Protein AF-A0A6C0T876-F1 (afdb_monomer_lite)

InterPro domains:
  IPR022557 Smad anchor for receptor activation-like, C-terminal [PF11979] (161-226)
  IPR022557 Smad anchor for receptor activation-like, C-terminal [SM01421] (161-240)

Foldseek 3Di:
DDDPPQFADWDPADPDPVRVLVQQPDLPHFFTKGWDDAPDPDDPPQIKIWTWHWDQPVPAQRFTWIWIWIDRLVVLVAAIEIATETQDPPPPDPVCPVVSSDDHSLVVVLVSVQSVCSNVVNDYADALGWDADPDDGPNHRFFGTWTKHADDPDDCPSPPYDPDDYIQIETATNQCVVCSVQPSQVSQCLCCVVSVHPSHDSHYYPPDDHSDDPPPPDVVVVVSVVVVVVVVVVVVPPPD

Secondary structure (DSSP, 8-state):
---BTTBPPBSSS-SSHHHHHHHHH-SSSPPEEEEE--S-TT-TT-PEEEEEEEEE-TTTT--EEEEEEEESGGGGT--EEEEEEEPP--TT-TTTTTGGGS--HHHHHHHHHHHHHHHTTS----TT-EEE--S-BTTBSSEEEEEEE--SSS--TT--PPSSSEEEEEEEEGGGHHHHHH-HHHHHHHHHHHTT-SS--SEE-TT---SS-S--S-HHHHHHHHHHHHHHHHTTTT--

Structure (mmCIF, N/CA/C/O backbone):
data_AF-A0A6C0T876-F1
#
_entry.id   AF-A0A6C0T876-F1
#
loop_
_atom_site.group_PDB
_atom_site.id
_atom_site.type_symbol
_atom_site.label_atom_id
_atom_site.label_alt_id
_atom_site.label_comp_id
_atom_site.label_asym_id
_atom_site.label_entity_id
_atom_site.label_seq_id
_atom_site.pdbx_PDB_ins_code
_atom_site.Cartn_x
_atom_site.Cartn_y
_atom_site.Cartn_z
_atom_site.occupancy
_atom_site.B_iso_or_equiv
_atom_site.auth_seq_id
_atom_site.auth_comp_id
_atom_site.auth_asym_id
_atom_site.auth_atom_id
_atom_site.pdbx_PDB_model_num
ATOM 1 N N . ILE A 1 1 ? -8.184 25.497 10.591 1.00 39.31 1 ILE A N 1
ATOM 2 C CA . ILE A 1 1 ? -7.198 24.416 10.366 1.00 39.31 1 ILE A CA 1
ATOM 3 C C . ILE A 1 1 ? -6.287 24.379 11.591 1.00 39.31 1 ILE A C 1
ATOM 5 O O . ILE A 1 1 ? -5.295 25.093 11.623 1.00 39.31 1 ILE A O 1
ATOM 9 N N . LYS A 1 2 ? -6.693 23.702 12.672 1.00 36.88 2 LYS A N 1
ATOM 10 C CA . LYS A 1 2 ? -5.863 23.577 13.880 1.00 36.88 2 LYS A CA 1
ATOM 11 C C . LYS A 1 2 ? -5.155 22.227 13.827 1.00 36.88 2 LYS A C 1
ATOM 13 O O . LYS A 1 2 ? -5.802 21.208 13.616 1.00 36.88 2 LYS A O 1
ATOM 18 N N . LEU A 1 3 ? -3.831 22.279 13.939 1.00 38.47 3 LEU A N 1
ATOM 19 C CA . LEU A 1 3 ? -2.917 21.145 13.912 1.00 38.47 3 LEU A CA 1
ATOM 20 C C . LEU A 1 3 ? -3.140 20.288 15.160 1.00 38.47 3 LEU A C 1
ATOM 22 O O . LEU A 1 3 ? -2.871 20.733 16.274 1.00 38.47 3 LEU A O 1
ATOM 26 N N . VAL A 1 4 ? -3.609 19.058 14.969 1.00 46.75 4 VAL A N 1
ATOM 27 C CA . VAL A 1 4 ? -3.251 17.977 15.889 1.00 46.75 4 VAL A CA 1
ATOM 28 C C . VAL A 1 4 ? -1.745 17.774 15.673 1.00 46.75 4 VAL A C 1
ATOM 30 O O . VAL A 1 4 ? -1.349 17.614 14.521 1.00 46.75 4 VAL A O 1
ATOM 33 N N . PRO A 1 5 ? -0.885 17.858 16.704 1.00 49.69 5 PRO A N 1
ATOM 34 C CA . PRO A 1 5 ? 0.566 18.020 16.531 1.00 49.69 5 PRO A CA 1
ATOM 35 C C . PRO A 1 5 ? 1.298 16.859 15.827 1.00 49.69 5 PRO A C 1
ATOM 37 O O . PRO A 1 5 ? 2.499 16.965 15.615 1.00 49.69 5 PRO A O 1
ATOM 40 N N . SER A 1 6 ? 0.593 15.796 15.435 1.00 59.97 6 SER A N 1
ATOM 41 C CA . SER A 1 6 ? 1.120 14.631 14.714 1.00 59.97 6 SER A CA 1
ATOM 42 C C . SER A 1 6 ? 0.222 14.140 13.568 1.00 59.97 6 SER A C 1
ATOM 44 O O . SER A 1 6 ? 0.447 13.068 13.026 1.00 5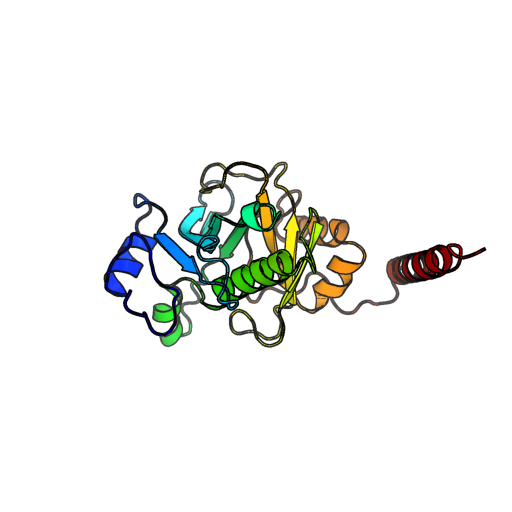9.97 6 SER A O 1
ATOM 46 N N . LEU A 1 7 ? -0.857 14.841 13.196 1.00 68.06 7 LEU A N 1
ATOM 47 C CA . LEU A 1 7 ? -1.728 14.385 12.102 1.00 68.06 7 LEU A CA 1
ATOM 48 C C . LEU A 1 7 ? -2.045 15.523 11.127 1.00 68.06 7 LEU A C 1
ATOM 50 O O . LEU A 1 7 ? -2.249 16.664 11.556 1.00 68.06 7 LEU A O 1
ATOM 54 N N . PRO A 1 8 ? -2.122 15.231 9.813 1.00 74.81 8 PRO A N 1
ATOM 55 C CA . PRO A 1 8 ? -2.471 16.231 8.814 1.00 74.81 8 PRO A CA 1
ATOM 56 C C . PRO A 1 8 ? -3.869 16.822 9.066 1.00 74.81 8 PRO A C 1
ATOM 58 O O . PRO A 1 8 ? -4.713 16.201 9.719 1.00 74.81 8 PRO A O 1
ATOM 61 N N . PRO A 1 9 ? -4.153 18.029 8.551 1.00 75.31 9 PRO A N 1
ATOM 62 C CA . PRO A 1 9 ? -5.431 18.685 8.783 1.00 75.31 9 PRO A CA 1
ATOM 63 C C . PRO A 1 9 ? -6.608 17.889 8.209 1.00 75.31 9 PRO A C 1
ATOM 65 O O . PRO A 1 9 ? -6.549 17.366 7.099 1.00 75.31 9 PRO A O 1
ATOM 68 N N . VAL A 1 10 ? -7.712 17.834 8.951 1.00 79.69 10 VAL A N 1
ATOM 69 C CA . VAL A 1 10 ? -8.929 17.111 8.555 1.00 79.69 10 VAL A CA 1
ATOM 70 C C . VAL A 1 10 ? -9.879 18.063 7.818 1.00 79.69 10 VAL A C 1
ATOM 72 O O . VAL A 1 10 ? -10.106 19.182 8.273 1.00 79.69 10 VAL A O 1
ATOM 75 N N . VAL A 1 11 ? -10.431 17.639 6.674 1.00 70.25 11 VAL A N 1
ATOM 76 C CA . VAL A 1 11 ? -11.293 18.483 5.812 1.00 70.25 11 VAL A CA 1
ATOM 77 C C . VAL A 1 11 ? -12.740 18.536 6.303 1.00 70.25 11 VAL A C 1
ATOM 79 O O . VAL A 1 11 ? -13.364 19.586 6.237 1.00 70.25 11 VAL A O 1
ATOM 82 N N . ASN A 1 12 ? -13.269 17.408 6.790 1.00 62.44 12 ASN A N 1
ATOM 83 C CA . ASN A 1 12 ? -14.694 17.220 7.109 1.00 62.44 12 ASN A CA 1
ATOM 84 C C . ASN A 1 12 ? -14.912 16.522 8.464 1.00 62.44 12 ASN A C 1
ATOM 86 O O . ASN A 1 12 ? -15.837 15.725 8.605 1.00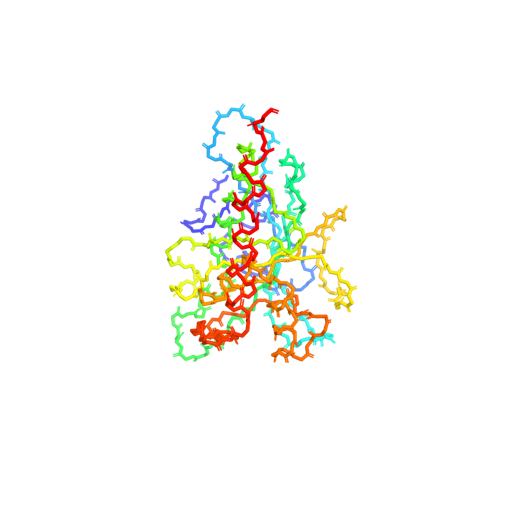 62.44 12 ASN A O 1
ATOM 90 N N . GLY A 1 13 ? -14.030 16.731 9.438 1.00 59.66 13 GLY A N 1
ATOM 91 C CA . GLY A 1 13 ? -14.016 15.910 10.644 1.00 59.66 13 GLY A CA 1
ATOM 92 C C . GLY A 1 13 ? -13.757 16.680 11.933 1.00 59.66 13 GLY A C 1
ATOM 93 O O . GLY A 1 13 ? -13.441 17.868 11.894 1.00 59.66 13 GLY A O 1
ATOM 94 N N . PRO A 1 14 ? -13.958 15.989 13.062 1.00 60.53 14 PRO A N 1
ATOM 95 C CA . PRO A 1 14 ? -14.077 16.591 14.378 1.00 60.53 14 PRO A CA 1
ATOM 96 C C . PRO A 1 14 ? -12.849 17.374 14.845 1.00 60.53 14 PRO A C 1
ATOM 98 O O . PRO A 1 14 ? -11.716 17.085 14.465 1.00 60.53 14 PRO A O 1
ATOM 101 N N . GLU A 1 15 ? -13.097 18.359 15.708 1.00 62.62 15 GLU A N 1
ATOM 102 C CA . GLU A 1 15 ? -12.098 19.340 16.147 1.00 62.62 15 GLU A CA 1
ATOM 103 C C . GLU A 1 15 ? -11.232 18.847 17.322 1.00 62.62 15 GLU A C 1
ATOM 105 O O . GLU A 1 15 ? -10.217 19.472 17.633 1.00 62.62 15 GLU A O 1
ATOM 110 N N . SER A 1 16 ? -11.599 17.726 17.960 1.00 71.06 16 SER A N 1
ATOM 111 C CA . SER A 1 16 ? -10.845 17.105 19.058 1.00 71.06 16 SER A CA 1
ATOM 112 C C . SER A 1 16 ? -10.376 15.680 18.733 1.00 71.06 16 SER A C 1
ATOM 114 O O . SER A 1 16 ? -11.009 14.951 17.969 1.00 71.06 16 SER A O 1
ATOM 116 N N . ILE A 1 17 ? -9.263 15.262 19.352 1.00 72.06 17 ILE A N 1
ATOM 117 C CA . ILE A 1 17 ? -8.688 13.911 19.199 1.00 72.06 17 ILE A CA 1
ATOM 118 C C . ILE A 1 17 ? -9.696 12.834 19.623 1.00 72.06 17 ILE A C 1
ATOM 120 O O . ILE A 1 17 ? -9.847 11.832 18.934 1.00 72.06 17 ILE A O 1
ATOM 124 N N . GLU A 1 18 ? -10.430 13.065 20.710 1.00 74.75 18 GLU A N 1
ATOM 125 C CA . GLU A 1 18 ? -11.441 12.130 21.220 1.00 74.75 18 GLU A CA 1
ATOM 126 C C . GLU A 1 18 ? -12.578 11.923 20.216 1.00 74.75 18 GLU A C 1
ATOM 128 O O . GLU A 1 18 ? -12.977 10.798 19.925 1.00 74.75 18 GLU A O 1
ATOM 133 N N . GLN A 1 19 ? -13.064 13.006 19.611 1.00 78.19 19 GLN A N 1
ATOM 134 C CA . GLN A 1 19 ? -14.093 12.913 18.585 1.00 78.19 19 GLN A CA 1
ATOM 135 C C . GLN A 1 19 ? -13.559 12.251 17.301 1.00 78.19 19 GLN A C 1
ATOM 137 O O . GLN A 1 19 ? -14.302 11.516 16.652 1.00 78.19 19 GLN A O 1
ATOM 142 N N . LEU A 1 20 ? -12.288 12.472 16.932 1.00 79.25 20 LEU A N 1
ATOM 143 C CA . LEU A 1 20 ? -11.641 11.774 15.810 1.00 79.25 20 LEU A CA 1
ATOM 144 C C . LEU A 1 20 ? -11.565 10.270 16.065 1.00 79.25 20 LEU A C 1
ATOM 146 O O . LEU A 1 20 ? -11.899 9.490 15.178 1.00 79.25 20 LEU A O 1
ATOM 150 N N . GLN A 1 21 ? -11.194 9.864 17.278 1.00 78.69 21 GLN A N 1
ATOM 151 C CA . GLN A 1 21 ? -11.189 8.460 17.685 1.00 78.69 21 GLN A CA 1
ATOM 152 C C . GLN A 1 21 ? -12.596 7.858 17.609 1.00 78.69 21 GLN A C 1
ATOM 154 O O . GLN A 1 21 ? -12.764 6.787 17.028 1.00 78.69 21 GLN A O 1
ATOM 159 N N . CYS A 1 22 ? -13.620 8.561 18.106 1.00 78.50 22 CYS A N 1
ATOM 160 C CA . CYS A 1 22 ? -15.010 8.114 17.990 1.00 78.50 22 CYS A CA 1
ATOM 161 C C . CYS A 1 22 ? -15.459 7.977 16.527 1.00 78.50 22 CYS A C 1
ATOM 163 O O . CYS A 1 22 ? -16.049 6.963 16.163 1.00 78.50 22 CYS A O 1
ATOM 165 N N . ALA A 1 23 ? -15.149 8.959 15.676 1.00 81.94 23 ALA A N 1
ATOM 166 C CA . ALA A 1 23 ? -15.524 8.943 14.263 1.00 81.94 23 ALA A CA 1
ATOM 167 C C . ALA A 1 23 ? -14.808 7.838 13.470 1.00 81.94 23 ALA A C 1
ATOM 169 O O . ALA A 1 23 ? -15.386 7.263 12.552 1.00 81.94 23 ALA A O 1
ATOM 170 N N . LEU A 1 24 ? -13.556 7.531 13.817 1.00 83.19 24 LEU A N 1
ATOM 171 C CA . LEU A 1 24 ? -12.788 6.453 13.197 1.00 83.19 24 LEU A CA 1
ATOM 172 C C . LEU A 1 24 ? -13.226 5.065 13.677 1.00 83.19 24 LEU A C 1
ATOM 174 O O . LEU A 1 24 ? -13.150 4.118 12.897 1.00 83.19 24 LEU A O 1
ATOM 178 N N . ALA A 1 25 ? -13.654 4.944 14.936 1.00 80.81 25 ALA A N 1
ATOM 179 C CA . ALA A 1 25 ? -14.099 3.688 15.534 1.00 80.81 25 ALA A CA 1
ATOM 180 C C . ALA A 1 25 ? -15.524 3.287 15.120 1.00 80.81 25 ALA A C 1
ATOM 182 O O . ALA A 1 25 ? -15.850 2.099 15.156 1.00 80.81 25 ALA A O 1
ATOM 183 N N . ASP A 1 26 ? -16.369 4.248 14.735 1.00 80.69 26 ASP A N 1
ATOM 184 C CA . ASP A 1 26 ? -17.739 3.980 14.303 1.00 80.69 26 ASP A CA 1
ATOM 185 C C . ASP A 1 26 ? -17.766 3.289 12.917 1.00 80.69 26 ASP A C 1
ATOM 187 O O . ASP A 1 26 ? -17.349 3.874 11.910 1.00 80.69 26 ASP A O 1
ATOM 191 N N . PRO A 1 27 ? -18.283 2.047 12.814 1.00 76.12 27 PRO A N 1
ATOM 192 C CA . PRO A 1 27 ? -18.364 1.340 11.539 1.00 76.12 27 PRO A CA 1
ATOM 193 C C . PRO A 1 27 ? -19.358 1.979 10.557 1.00 76.12 27 PRO A C 1
ATOM 195 O O . PRO A 1 27 ? -19.199 1.815 9.341 1.00 76.12 27 PRO A O 1
ATOM 198 N N . VAL A 1 28 ? -20.369 2.702 11.051 1.00 80.56 28 VAL A N 1
ATOM 199 C CA . VAL A 1 28 ? -21.435 3.317 10.243 1.00 80.56 28 VAL A CA 1
ATOM 200 C C . VAL A 1 28 ? -21.001 4.677 9.696 1.00 80.56 28 VAL A C 1
ATOM 202 O O . VAL A 1 28 ? -21.406 5.054 8.593 1.00 80.56 28 VAL A O 1
ATOM 205 N N . ALA A 1 29 ? -20.129 5.386 10.412 1.00 81.19 29 ALA A N 1
ATOM 206 C CA . ALA A 1 29 ? -19.638 6.695 10.007 1.00 81.19 29 ALA A CA 1
ATOM 207 C C . ALA A 1 29 ? -18.884 6.664 8.653 1.00 81.19 29 ALA A C 1
ATOM 209 O O . ALA A 1 29 ? -18.251 5.659 8.281 1.00 81.19 29 ALA A O 1
ATOM 210 N N . PRO A 1 30 ? -18.939 7.762 7.872 1.00 83.06 30 PRO A N 1
ATOM 211 C CA . PRO A 1 30 ? -18.143 7.901 6.656 1.00 83.06 30 PRO A CA 1
ATOM 212 C C . PRO A 1 30 ? -16.640 7.975 6.973 1.00 83.06 30 PRO A C 1
ATOM 214 O O . PRO A 1 30 ? -16.233 8.351 8.067 1.00 83.06 30 PRO A O 1
ATOM 217 N N . SER A 1 31 ? -15.799 7.644 5.987 1.00 84.19 31 SER A N 1
ATOM 218 C CA . SER A 1 31 ? -14.338 7.747 6.119 1.00 84.19 31 SER A CA 1
ATOM 219 C C . SER A 1 31 ? -13.905 9.180 6.442 1.00 84.19 31 SER A C 1
ATOM 221 O O . SER A 1 31 ? -14.292 10.105 5.719 1.00 84.19 31 SER A O 1
ATOM 223 N N . VAL A 1 32 ? -13.043 9.352 7.443 1.00 88.38 32 VAL A N 1
ATOM 224 C CA . VAL A 1 32 ? -12.450 10.650 7.792 1.00 88.38 32 VAL A CA 1
ATOM 225 C C . VAL A 1 32 ? -11.472 11.060 6.693 1.00 88.38 32 VAL A C 1
ATOM 227 O O . VAL A 1 32 ? -10.689 10.241 6.217 1.00 88.38 32 VAL A O 1
ATOM 230 N N . VAL A 1 33 ? -11.530 12.318 6.254 1.00 88.62 33 VAL A N 1
ATOM 231 C CA . VAL A 1 33 ? -10.713 12.814 5.136 1.00 88.62 33 VAL A CA 1
ATOM 232 C C . VAL A 1 33 ? -9.636 13.754 5.649 1.00 88.62 33 VAL A C 1
ATOM 234 O O . VAL A 1 33 ? -9.941 14.827 6.168 1.00 88.62 33 VAL A O 1
ATOM 237 N N . PHE A 1 34 ? -8.386 13.366 5.439 1.00 88.25 34 PHE A N 1
ATOM 238 C CA . PHE A 1 34 ? -7.200 14.148 5.744 1.00 88.25 34 PHE A CA 1
ATOM 239 C C . PHE A 1 34 ? -6.705 14.856 4.483 1.00 88.25 34 PHE A C 1
ATOM 241 O O . PHE A 1 34 ? -6.679 14.270 3.401 1.00 88.25 34 PHE A O 1
ATOM 248 N N . ALA A 1 35 ? -6.327 16.118 4.623 1.00 86.69 35 ALA A N 1
ATOM 249 C CA . ALA A 1 35 ? -5.762 16.952 3.579 1.00 86.69 35 ALA A CA 1
ATOM 250 C C . ALA A 1 35 ? -4.253 17.052 3.753 1.00 86.69 35 ALA A C 1
ATOM 252 O O . ALA A 1 35 ? -3.771 17.477 4.799 1.00 86.69 35 ALA A O 1
ATOM 253 N N . MET A 1 36 ? -3.510 16.715 2.707 1.00 84.25 36 MET A N 1
ATOM 254 C CA . MET A 1 36 ? -2.064 16.864 2.671 1.00 84.25 36 MET A CA 1
ATOM 255 C C . MET A 1 36 ? -1.677 17.898 1.622 1.00 84.25 36 MET A C 1
ATOM 257 O O . MET A 1 36 ? -2.126 17.844 0.473 1.00 84.25 36 MET A O 1
ATOM 261 N N . GLN A 1 37 ? -0.851 18.853 2.042 1.00 80.25 37 GLN A N 1
ATOM 262 C CA . GLN A 1 37 ? -0.299 19.877 1.168 1.00 80.25 37 GLN A CA 1
ATOM 263 C C . GLN A 1 37 ? 1.103 19.447 0.717 1.00 80.25 37 GLN A C 1
ATOM 265 O O . GLN A 1 37 ? 1.916 19.101 1.573 1.00 80.25 37 GLN A O 1
ATOM 270 N N . PRO A 1 38 ? 1.390 19.447 -0.597 1.00 74.81 38 PRO A N 1
ATOM 271 C CA . PRO A 1 38 ? 2.737 19.203 -1.096 1.00 74.81 38 PRO A CA 1
ATOM 272 C C . PRO A 1 38 ? 3.667 20.369 -0.748 1.00 74.81 38 PRO A C 1
ATOM 274 O O . PRO A 1 38 ? 3.237 21.519 -0.652 1.00 74.81 38 PRO A O 1
ATOM 277 N N . SER A 1 39 ? 4.957 20.073 -0.607 1.00 68.06 39 SER A N 1
ATOM 278 C CA . SER A 1 39 ? 5.974 21.024 -0.143 1.00 68.06 39 SER A CA 1
ATOM 279 C C . SER A 1 39 ? 6.247 22.180 -1.115 1.00 68.06 39 SER A C 1
ATOM 281 O O . SER A 1 39 ? 6.874 23.165 -0.733 1.00 68.06 39 SER A O 1
ATOM 283 N N . GLN A 1 40 ? 5.820 22.075 -2.380 1.00 63.28 40 GLN A N 1
ATOM 284 C CA . GLN A 1 40 ? 6.095 23.082 -3.407 1.00 63.28 40 GLN A CA 1
ATOM 285 C C . GLN A 1 40 ? 4.997 24.165 -3.465 1.00 63.28 40 GLN A C 1
ATOM 287 O O . GLN A 1 40 ? 3.868 23.872 -3.868 1.00 63.28 40 GLN A O 1
ATOM 292 N N . PRO A 1 41 ? 5.318 25.430 -3.123 1.00 49.59 41 PRO A N 1
ATOM 293 C CA . PRO A 1 41 ? 4.392 26.551 -3.216 1.00 49.59 41 PRO A CA 1
ATOM 294 C C . PRO A 1 41 ? 4.327 27.035 -4.671 1.00 49.59 41 PRO A C 1
ATOM 296 O O . PRO A 1 41 ? 5.297 27.578 -5.195 1.00 49.59 41 PRO A O 1
ATOM 299 N N . GLY A 1 42 ? 3.202 26.830 -5.354 1.00 53.25 42 GLY A N 1
ATOM 300 C CA . GLY A 1 42 ? 3.044 27.346 -6.721 1.00 53.25 42 GLY A CA 1
ATOM 301 C C . GLY A 1 42 ? 1.938 26.719 -7.559 1.00 53.25 42 GLY A C 1
ATOM 302 O O . GLY A 1 42 ? 1.611 27.252 -8.616 1.00 53.25 42 GLY A O 1
ATOM 303 N N . VAL A 1 43 ? 1.325 25.623 -7.105 1.00 52.56 43 VAL A N 1
ATOM 304 C CA . VAL A 1 43 ? 0.150 25.052 -7.773 1.00 52.56 43 VAL A CA 1
ATOM 305 C C . VAL A 1 43 ? -0.970 24.874 -6.753 1.00 52.56 43 VAL A C 1
ATOM 307 O O . VAL A 1 43 ? -1.154 23.799 -6.191 1.00 52.56 43 VAL A O 1
ATOM 310 N N . ASP A 1 44 ? -1.732 25.946 -6.526 1.00 50.91 44 ASP A N 1
ATOM 311 C CA . ASP A 1 44 ? -2.821 26.085 -5.535 1.00 50.91 44 ASP A CA 1
ATOM 312 C C . ASP A 1 44 ? -3.998 25.088 -5.677 1.00 50.91 44 ASP A C 1
ATOM 314 O O . ASP A 1 44 ? -5.076 25.307 -5.127 1.00 50.91 44 ASP A O 1
ATOM 318 N N . ARG A 1 45 ? -3.871 24.004 -6.453 1.00 54.94 45 ARG A N 1
ATOM 319 C CA . ARG A 1 45 ? -5.020 23.182 -6.872 1.00 54.94 45 ARG A CA 1
ATOM 320 C C . ARG A 1 45 ? -4.866 21.676 -6.737 1.00 54.94 45 ARG A C 1
ATOM 322 O O . ARG A 1 45 ? -5.837 20.971 -7.004 1.00 54.94 45 ARG A O 1
ATOM 329 N N . HIS A 1 46 ? -3.720 21.165 -6.300 1.00 69.12 46 HIS A N 1
ATOM 330 C CA . HIS A 1 46 ? -3.533 19.716 -6.204 1.00 69.12 46 HIS A CA 1
ATOM 331 C C . HIS A 1 46 ? -3.232 19.289 -4.769 1.00 69.12 46 HIS A C 1
ATOM 333 O O . HIS A 1 46 ? -2.114 18.926 -4.412 1.00 69.12 46 HIS A O 1
ATOM 339 N N . LEU A 1 47 ? -4.270 19.386 -3.939 1.00 81.50 47 LEU A N 1
ATOM 340 C CA . LEU A 1 47 ? -4.291 18.830 -2.594 1.00 81.50 47 LEU A CA 1
ATOM 341 C C . LEU A 1 47 ? -4.437 17.305 -2.682 1.00 81.50 47 LEU A C 1
ATOM 343 O O . LEU A 1 47 ? -5.346 16.811 -3.356 1.00 81.50 47 LEU A O 1
ATOM 347 N N . LEU A 1 48 ? -3.587 16.570 -1.969 1.00 88.31 48 LEU A N 1
ATOM 348 C CA . LEU A 1 48 ? -3.761 15.133 -1.797 1.00 88.31 48 LEU A CA 1
ATOM 349 C C . LEU A 1 48 ? -4.747 14.895 -0.650 1.00 88.31 48 LEU A C 1
ATOM 351 O O . LEU A 1 48 ? -4.517 15.326 0.479 1.00 88.31 48 LEU A O 1
ATOM 355 N N . LEU A 1 49 ? -5.846 14.198 -0.929 1.00 91.44 49 LEU A N 1
ATOM 356 C CA . LEU A 1 49 ? -6.803 13.782 0.089 1.00 91.44 49 LEU A CA 1
ATOM 357 C C . LEU A 1 49 ? -6.560 12.316 0.447 1.00 91.44 49 LEU A C 1
ATOM 359 O O . LEU A 1 49 ? -6.471 11.465 -0.436 1.00 91.44 49 LEU A O 1
ATOM 363 N N . VAL A 1 50 ? -6.506 12.002 1.737 1.00 93.00 50 VAL A N 1
ATOM 364 C CA . VAL A 1 50 ? -6.387 10.631 2.244 1.00 93.00 50 VAL A CA 1
ATOM 365 C C . VAL A 1 50 ? -7.616 10.316 3.084 1.00 93.00 50 VAL A C 1
ATOM 367 O O . VAL A 1 50 ? -7.854 10.916 4.129 1.00 93.00 50 VAL A O 1
ATOM 370 N N . ARG A 1 51 ? -8.428 9.375 2.610 1.00 92.25 51 ARG A N 1
ATOM 371 C CA . ARG A 1 51 ? -9.580 8.833 3.329 1.00 92.25 51 ARG A CA 1
ATOM 372 C C . ARG A 1 51 ? -9.099 7.727 4.250 1.00 92.25 51 ARG A C 1
ATOM 374 O O . ARG A 1 51 ? -8.487 6.770 3.778 1.00 92.25 51 ARG A O 1
ATOM 381 N N . VAL A 1 52 ? -9.406 7.848 5.535 1.00 92.06 52 VAL A N 1
ATOM 382 C CA . VAL A 1 52 ? -9.049 6.862 6.550 1.00 92.06 52 VAL A CA 1
ATOM 383 C C . VAL A 1 52 ? -10.296 6.317 7.224 1.00 92.06 52 VAL A C 1
ATOM 385 O O . VAL A 1 52 ? -11.209 7.066 7.575 1.00 92.06 52 VAL A O 1
ATOM 388 N N . LYS A 1 53 ? -10.348 4.995 7.384 1.00 90.25 53 LYS A N 1
ATOM 389 C CA . LYS A 1 53 ? -11.419 4.307 8.112 1.00 90.25 53 LYS A CA 1
ATOM 390 C C . LYS A 1 53 ? -10.882 3.060 8.806 1.00 90.25 53 LYS A C 1
ATOM 392 O O . LYS A 1 53 ? -10.089 2.332 8.209 1.00 90.25 53 LYS A O 1
ATOM 397 N N . LEU A 1 54 ? -11.331 2.794 10.032 1.00 90.19 54 LEU A N 1
ATOM 398 C CA . LEU A 1 54 ? -11.102 1.506 10.680 1.00 90.19 54 LEU A CA 1
ATOM 399 C C . LEU A 1 54 ? -12.138 0.501 10.169 1.00 90.19 54 LEU A C 1
ATOM 401 O O . LEU A 1 54 ? -13.342 0.749 10.215 1.00 90.19 54 LEU A O 1
ATOM 405 N N . LEU A 1 55 ? -11.670 -0.625 9.644 1.00 89.88 55 LEU A N 1
ATOM 406 C CA . LEU A 1 55 ? -12.511 -1.673 9.078 1.00 89.88 55 LEU A CA 1
ATOM 407 C C . LEU A 1 55 ? -12.358 -2.961 9.873 1.00 89.88 55 LEU A C 1
ATOM 409 O O . LEU A 1 55 ? -11.248 -3.366 10.215 1.00 89.88 55 LEU A O 1
ATOM 413 N N . GLN A 1 56 ? -13.479 -3.637 10.093 1.00 88.31 56 GLN A N 1
ATOM 414 C CA . GLN A 1 56 ? -13.540 -4.991 10.624 1.00 88.31 56 GLN A CA 1
ATOM 415 C C . GLN A 1 56 ? -13.824 -5.946 9.452 1.00 88.31 56 GLN A C 1
ATOM 417 O O . GLN A 1 56 ? -14.935 -5.976 8.932 1.00 88.31 56 GLN A O 1
ATOM 422 N N . LEU A 1 57 ? -12.811 -6.691 8.999 1.00 84.62 57 LEU A N 1
ATOM 423 C CA . LEU A 1 57 ? -12.889 -7.546 7.804 1.00 84.62 57 LEU A CA 1
ATOM 424 C C . LEU A 1 57 ? -13.376 -8.966 8.133 1.00 84.62 57 LEU A C 1
ATOM 426 O O . LEU A 1 57 ? -12.631 -9.937 7.972 1.00 84.62 57 LEU A O 1
ATOM 430 N N . ASP A 1 58 ? -14.618 -9.108 8.592 1.00 81.75 58 ASP A N 1
ATOM 431 C CA . ASP A 1 58 ? -15.162 -10.391 9.074 1.00 81.75 58 ASP A CA 1
ATOM 432 C C . ASP A 1 58 ? -15.341 -11.450 7.977 1.00 81.75 58 ASP A C 1
ATOM 434 O O . ASP A 1 58 ? -15.274 -12.650 8.251 1.00 81.75 58 ASP A O 1
ATOM 438 N N . CYS A 1 59 ? -15.525 -11.021 6.728 1.00 76.50 59 CYS A N 1
ATOM 439 C CA . CYS A 1 59 ? -15.811 -11.910 5.602 1.00 76.50 59 CYS A CA 1
ATOM 440 C C . CYS A 1 59 ? -14.625 -12.794 5.187 1.00 76.50 59 CYS A C 1
ATOM 442 O O . CYS A 1 59 ? -14.834 -13.911 4.718 1.00 76.50 59 CYS A O 1
ATOM 444 N N . CYS A 1 60 ? -13.391 -12.300 5.329 1.00 73.44 60 CYS A N 1
ATOM 445 C CA . CYS A 1 60 ? -12.240 -12.886 4.636 1.00 73.44 60 CYS A CA 1
ATOM 446 C C . CYS A 1 60 ? -11.014 -13.089 5.534 1.00 73.44 60 CYS A C 1
ATOM 448 O O . CYS A 1 60 ? -10.298 -14.072 5.361 1.00 73.44 60 CYS A O 1
ATOM 450 N N . VAL A 1 61 ? -10.770 -12.201 6.503 1.00 76.44 61 VAL A N 1
ATOM 451 C CA . VAL A 1 61 ? -9.527 -12.224 7.300 1.00 76.44 61 VAL A CA 1
ATOM 452 C C . VAL A 1 61 ? -9.796 -12.175 8.812 1.00 76.44 61 VAL A C 1
ATOM 454 O O . VAL A 1 61 ? -8.929 -12.561 9.590 1.00 76.44 61 VAL A O 1
ATOM 457 N N . ARG A 1 62 ? -11.000 -11.754 9.236 1.00 84.12 62 ARG A N 1
ATOM 458 C CA . ARG A 1 62 ? -11.411 -11.523 10.636 1.00 84.12 62 ARG A CA 1
ATOM 459 C C . ARG A 1 62 ? -10.403 -10.672 11.413 1.00 84.12 62 ARG A C 1
ATOM 461 O O . ARG A 1 62 ? -10.033 -10.994 12.537 1.00 84.12 62 ARG A O 1
ATOM 468 N N . ARG A 1 63 ? -9.932 -9.595 10.782 1.00 85.75 63 ARG A N 1
ATOM 469 C CA . ARG A 1 63 ? -8.961 -8.649 11.352 1.00 85.75 63 ARG A CA 1
ATOM 470 C C . ARG A 1 63 ? -9.511 -7.232 11.340 1.00 85.75 63 ARG A C 1
ATOM 472 O O . ARG A 1 63 ? -10.287 -6.875 10.450 1.00 85.75 63 ARG A O 1
ATOM 479 N N . LYS A 1 64 ? -9.048 -6.433 12.303 1.00 88.88 64 LYS A N 1
ATOM 480 C CA . LYS A 1 64 ? -9.206 -4.977 12.305 1.00 88.88 64 LYS A CA 1
ATOM 481 C C . LYS A 1 64 ? -8.080 -4.349 11.502 1.00 88.88 64 LYS A C 1
ATOM 483 O O . LYS A 1 64 ? -6.904 -4.583 11.781 1.00 88.88 64 LYS A O 1
ATOM 488 N N . CYS A 1 65 ? -8.432 -3.569 10.490 1.00 91.06 65 CYS A N 1
ATOM 489 C CA . CYS A 1 65 ? -7.465 -2.923 9.618 1.00 91.06 65 CYS A CA 1
ATOM 490 C C . CYS A 1 65 ? -7.805 -1.449 9.421 1.00 91.06 65 CYS A C 1
ATOM 492 O O . CYS A 1 65 ? -8.939 -1.094 9.105 1.00 91.06 65 CYS A O 1
ATOM 494 N N . TRP A 1 66 ? -6.795 -0.599 9.536 1.00 92.50 66 TRP A N 1
ATOM 495 C CA . TRP A 1 66 ? -6.829 0.768 9.049 1.00 92.50 66 TRP A CA 1
ATOM 496 C C . TRP A 1 66 ? -6.795 0.762 7.525 1.00 92.50 66 TRP A C 1
ATOM 498 O O . TRP A 1 66 ? -5.877 0.208 6.924 1.00 92.50 66 TRP A O 1
ATOM 508 N N . SER A 1 67 ? -7.791 1.372 6.895 1.00 93.50 67 SER A N 1
ATOM 509 C CA . SER A 1 67 ? -7.826 1.585 5.455 1.00 93.50 67 SER A CA 1
ATOM 510 C C . SER A 1 67 ? -7.431 3.009 5.133 1.00 93.50 67 SER A C 1
ATOM 512 O O . SER A 1 67 ? -8.087 3.935 5.593 1.00 93.50 67 SER A O 1
ATOM 514 N N . PHE A 1 68 ? -6.384 3.158 4.329 1.00 95.38 68 PHE A N 1
ATOM 515 C CA . PHE A 1 68 ? -5.937 4.412 3.743 1.00 95.38 68 PHE A CA 1
ATOM 516 C C . PHE A 1 68 ? -6.258 4.375 2.257 1.00 95.38 68 PHE A C 1
ATOM 518 O O . PHE A 1 68 ? -5.796 3.481 1.552 1.00 95.38 68 PHE A O 1
ATOM 525 N N . THR A 1 69 ? -7.048 5.328 1.782 1.00 94.88 69 THR A N 1
ATOM 526 C CA . THR A 1 69 ? -7.408 5.450 0.368 1.00 94.88 69 THR A CA 1
ATOM 527 C C . THR A 1 69 ? -7.108 6.860 -0.099 1.00 94.88 69 THR A C 1
ATOM 529 O O . THR A 1 69 ? -7.656 7.821 0.442 1.00 94.88 69 THR A O 1
ATOM 532 N N . THR A 1 70 ? -6.244 7.001 -1.096 1.00 94.50 70 THR A N 1
ATOM 533 C CA . THR A 1 70 ? -5.937 8.314 -1.663 1.00 94.50 70 THR A CA 1
ATOM 534 C C . THR A 1 70 ? -7.046 8.792 -2.593 1.00 94.50 70 THR A C 1
ATOM 536 O O . THR A 1 70 ? -7.833 8.017 -3.140 1.00 94.50 70 THR A O 1
ATOM 539 N N . CYS A 1 71 ? -7.121 10.107 -2.743 1.00 92.19 71 CYS A N 1
ATOM 540 C CA . CYS A 1 71 ? -7.976 10.797 -3.684 1.00 92.19 71 CYS A CA 1
ATOM 541 C C . CYS A 1 71 ? -7.232 12.055 -4.144 1.00 92.19 71 CYS A C 1
ATOM 543 O O . CYS A 1 71 ? -6.992 12.966 -3.354 1.00 92.19 71 CYS A O 1
ATOM 545 N N . GLY A 1 72 ? -6.865 12.105 -5.421 1.00 88.75 72 GLY A N 1
ATOM 546 C CA . GLY A 1 72 ? -6.102 13.211 -6.005 1.00 88.75 72 GLY A CA 1
ATOM 547 C C . GLY A 1 72 ? -4.795 12.784 -6.675 1.00 88.75 72 GLY A C 1
ATOM 548 O O . GLY A 1 72 ? -4.198 13.601 -7.371 1.00 88.75 72 GLY A O 1
ATOM 549 N N . MET A 1 73 ? -4.388 11.513 -6.567 1.00 90.00 73 MET A N 1
ATOM 550 C CA . MET A 1 73 ? -3.193 10.983 -7.249 1.00 90.00 73 MET A CA 1
ATOM 551 C C . MET A 1 73 ? -3.295 11.101 -8.780 1.00 90.00 73 MET A C 1
ATOM 553 O O . MET A 1 73 ? -2.298 11.292 -9.476 1.00 90.00 73 MET A O 1
ATOM 557 N N . ARG A 1 74 ? -4.520 11.102 -9.318 1.00 86.94 74 ARG A N 1
ATOM 558 C CA . ARG A 1 74 ? -4.774 11.281 -10.757 1.00 86.94 74 ARG A CA 1
ATOM 559 C C . ARG A 1 74 ? -4.225 12.593 -11.322 1.00 86.94 74 ARG A C 1
ATOM 561 O O . ARG A 1 74 ? -3.886 12.637 -12.502 1.00 86.94 74 ARG A O 1
ATOM 568 N N . TRP A 1 75 ? -4.116 13.647 -10.507 1.00 87.50 75 TRP A N 1
ATOM 569 C CA . TRP A 1 75 ? -3.557 14.934 -10.940 1.00 87.50 75 TRP A CA 1
ATOM 570 C C . TRP A 1 75 ? -2.071 14.848 -11.293 1.00 87.50 75 TRP A C 1
ATOM 572 O O . TRP A 1 75 ? -1.603 15.601 -12.142 1.00 87.50 75 TRP A O 1
ATOM 582 N N . VAL A 1 76 ? -1.355 13.901 -10.687 1.00 88.50 76 VAL A N 1
ATOM 583 C CA . VAL A 1 76 ? 0.069 13.633 -10.930 1.00 88.50 76 VAL A CA 1
ATOM 584 C C . VAL A 1 76 ? 0.279 12.384 -11.795 1.00 88.50 76 VAL A C 1
ATOM 586 O O . VAL A 1 76 ? 1.358 11.803 -11.798 1.00 88.50 76 VAL A O 1
ATOM 589 N N . ALA A 1 77 ? -0.753 11.968 -12.544 1.00 89.75 77 ALA A N 1
ATOM 590 C CA . ALA A 1 77 ? -0.750 10.776 -13.401 1.00 89.75 77 ALA A CA 1
ATOM 591 C C . ALA A 1 77 ? -0.420 9.461 -12.663 1.00 89.75 77 ALA A C 1
ATOM 593 O O . ALA A 1 77 ? 0.086 8.513 -13.264 1.00 89.75 77 ALA A O 1
ATOM 594 N N . GLN A 1 78 ? -0.743 9.398 -11.371 1.00 92.25 78 GLN A N 1
ATOM 595 C CA . GLN A 1 78 ? -0.580 8.222 -10.527 1.00 92.25 78 GLN A CA 1
ATOM 596 C C . GLN A 1 78 ? -1.949 7.559 -10.296 1.00 92.25 78 GLN A C 1
ATOM 598 O O . GLN A 1 78 ? -2.941 8.239 -10.014 1.00 92.25 78 GLN A O 1
ATOM 603 N N . ASP A 1 79 ? -2.018 6.229 -10.422 1.00 94.38 79 ASP A N 1
ATOM 604 C CA . ASP A 1 79 ? -3.213 5.460 -10.040 1.00 94.38 79 ASP A CA 1
ATOM 605 C C . ASP A 1 79 ? -3.485 5.670 -8.537 1.00 94.38 79 ASP A C 1
ATOM 607 O O . ASP A 1 79 ? -2.543 5.753 -7.744 1.00 94.38 79 ASP A O 1
ATOM 611 N N . GLU A 1 80 ? -4.757 5.742 -8.129 1.00 95.56 80 GLU A N 1
ATOM 612 C CA . GLU A 1 80 ? -5.091 5.911 -6.706 1.00 95.56 80 GLU A CA 1
ATOM 613 C C . GLU A 1 80 ? -4.560 4.731 -5.884 1.00 95.56 80 GLU A C 1
ATOM 615 O O . GLU A 1 80 ? -4.574 3.587 -6.333 1.00 95.56 80 GLU A O 1
ATOM 620 N N . ILE A 1 81 ? -4.093 4.997 -4.670 1.00 95.81 81 ILE A N 1
ATOM 621 C CA . ILE A 1 81 ? -3.438 4.019 -3.808 1.00 95.81 81 ILE A CA 1
ATOM 622 C C . ILE A 1 81 ? -4.350 3.675 -2.636 1.00 95.81 81 ILE A C 1
ATOM 624 O O . ILE A 1 81 ? -4.888 4.548 -1.952 1.00 95.81 81 ILE A O 1
ATOM 628 N N . VAL A 1 82 ? -4.483 2.377 -2.382 1.00 95.81 82 VAL A N 1
ATOM 629 C CA . VAL A 1 82 ? -5.186 1.820 -1.230 1.00 95.81 82 VAL A CA 1
ATOM 630 C C . VAL A 1 82 ? -4.203 1.004 -0.405 1.00 95.81 82 VAL A C 1
ATOM 632 O O . VAL A 1 82 ? -3.548 0.101 -0.921 1.00 95.81 82 VAL A O 1
ATOM 635 N N . ILE A 1 83 ? -4.101 1.287 0.889 1.00 95.69 83 ILE A N 1
ATOM 636 C CA . ILE A 1 83 ? -3.286 0.504 1.819 1.00 95.69 83 ILE A CA 1
ATOM 637 C C . ILE A 1 83 ? -4.161 0.086 2.990 1.00 95.69 83 ILE A C 1
ATOM 639 O O . ILE A 1 83 ? -4.807 0.915 3.627 1.00 95.69 83 ILE A O 1
ATOM 643 N N . LEU A 1 84 ? -4.176 -1.212 3.277 1.00 93.94 84 LEU A N 1
ATOM 644 C CA . LEU A 1 84 ? -4.814 -1.761 4.466 1.00 93.94 84 LEU A CA 1
ATOM 645 C C . LEU A 1 84 ? -3.718 -2.159 5.447 1.00 93.94 84 LEU A C 1
ATOM 647 O O . LEU A 1 84 ? -2.862 -2.974 5.109 1.00 93.94 84 LEU A O 1
ATOM 651 N N . LEU A 1 85 ? -3.735 -1.599 6.649 1.00 92.62 85 LEU A N 1
ATOM 652 C CA . LEU A 1 85 ? -2.759 -1.866 7.699 1.00 92.62 85 LEU A CA 1
ATOM 653 C C . LEU A 1 85 ? -3.455 -2.511 8.892 1.00 92.62 85 LEU A C 1
ATOM 655 O O . LEU A 1 85 ? -4.404 -1.953 9.430 1.00 92.62 85 LEU A O 1
ATOM 659 N N . GLU A 1 86 ? -2.988 -3.676 9.324 1.00 91.00 86 GLU A N 1
ATOM 660 C CA . GLU A 1 86 ? -3.504 -4.324 10.525 1.00 91.00 86 GLU A CA 1
ATOM 661 C C . GLU A 1 86 ? -3.258 -3.454 11.769 1.00 91.00 86 GLU A C 1
ATOM 663 O O . GLU A 1 86 ? -2.130 -3.019 12.044 1.00 91.00 86 GLU A O 1
ATOM 668 N N . GLN A 1 87 ? -4.332 -3.212 12.523 1.00 86.88 87 GLN A N 1
ATOM 669 C CA . GLN A 1 87 ? -4.247 -2.633 13.858 1.00 86.88 87 GLN A CA 1
ATOM 670 C C . GLN A 1 87 ? -3.618 -3.701 14.759 1.00 86.88 87 GLN A C 1
ATOM 672 O O . GLN A 1 87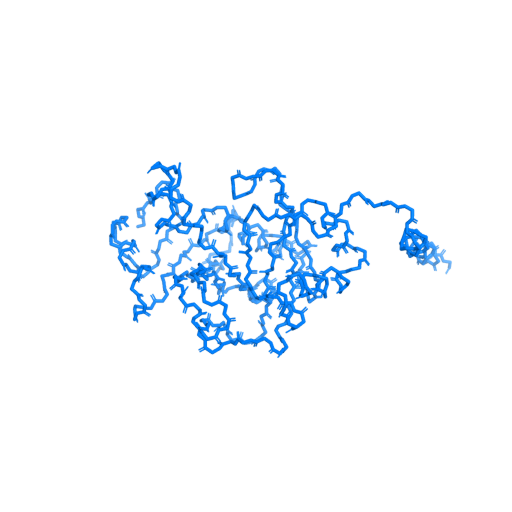 ? -4.159 -4.804 14.847 1.00 86.88 87 GLN A O 1
ATOM 677 N N . GLN A 1 88 ? -2.461 -3.420 15.374 1.00 73.44 88 GLN A N 1
ATOM 678 C CA . GLN A 1 88 ? -1.987 -4.342 16.404 1.00 73.44 88 GLN A CA 1
ATOM 679 C C . GLN A 1 88 ? -2.869 -4.117 17.635 1.00 73.44 88 GLN A C 1
ATOM 681 O O . GLN A 1 88 ? -3.461 -3.059 17.810 1.00 73.44 88 GLN A O 1
ATOM 686 N N . SER A 1 89 ? -3.067 -5.166 18.415 1.00 58.16 89 SER A N 1
ATOM 687 C CA . SER A 1 89 ? -3.820 -5.110 19.666 1.00 58.16 89 SER A CA 1
ATOM 688 C C . SER A 1 89 ? -2.991 -5.780 20.752 1.00 58.16 89 SER A C 1
ATOM 690 O O . SER A 1 89 ? -3.508 -6.581 21.533 1.00 58.16 89 SER A O 1
ATOM 692 N N . ASP A 1 90 ? -1.676 -5.557 20.719 1.00 48.75 90 ASP A N 1
ATOM 693 C CA . ASP A 1 90 ? -0.751 -6.230 21.619 1.00 48.75 90 ASP A CA 1
ATOM 694 C C . ASP A 1 90 ? -0.932 -5.627 23.016 1.00 48.75 90 ASP A C 1
ATOM 696 O O . ASP A 1 90 ? -0.368 -4.594 23.370 1.00 48.75 90 ASP A O 1
ATOM 700 N N . ALA A 1 91 ? -1.756 -6.305 23.815 1.00 43.50 91 ALA A N 1
ATOM 701 C CA . ALA A 1 91 ? -2.147 -5.971 25.183 1.00 43.50 91 ALA A CA 1
ATOM 702 C C . ALA A 1 91 ? -0.990 -6.026 26.209 1.00 43.50 91 ALA A C 1
ATOM 704 O O . ALA A 1 91 ? -1.230 -6.092 27.410 1.00 43.50 91 ALA A O 1
ATOM 705 N N . SER A 1 92 ? 0.267 -6.048 25.758 1.00 44.75 92 SER A N 1
ATOM 706 C CA . SER A 1 92 ? 1.463 -6.228 26.588 1.00 44.75 92 SER A CA 1
ATO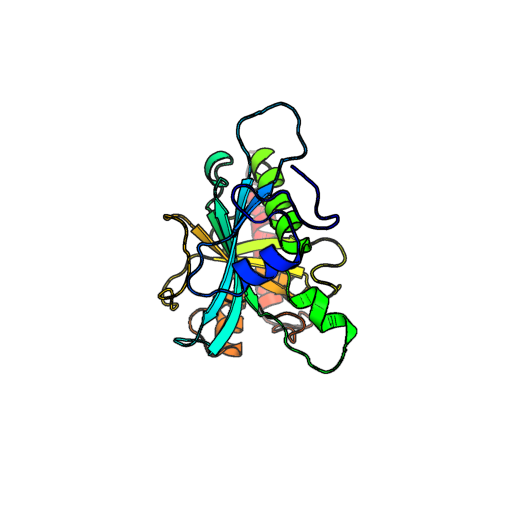M 707 C C . SER A 1 92 ? 2.200 -4.927 26.913 1.00 44.75 92 SER A C 1
ATOM 709 O O . SER A 1 92 ? 3.221 -4.957 27.597 1.00 44.75 92 SER A O 1
ATOM 711 N N . THR A 1 93 ? 1.746 -3.773 26.418 1.00 45.56 93 THR A N 1
ATOM 712 C CA . THR A 1 93 ? 2.362 -2.480 26.747 1.00 45.56 93 THR A CA 1
ATOM 713 C C . THR A 1 93 ? 1.282 -1.414 26.869 1.00 45.56 93 THR A C 1
ATOM 715 O O . THR A 1 93 ? 0.761 -0.913 25.879 1.00 45.56 93 THR A O 1
ATOM 718 N N . GLU A 1 94 ? 0.945 -1.071 28.109 1.00 45.28 94 GLU A N 1
ATOM 719 C CA . GLU A 1 94 ? -0.150 -0.165 28.490 1.00 45.28 94 GLU A CA 1
ATOM 720 C C . GLU A 1 94 ? -0.032 1.235 27.846 1.00 45.28 94 GLU A C 1
ATOM 722 O O . GLU A 1 94 ? -1.040 1.894 27.604 1.00 45.28 94 GLU A O 1
ATOM 727 N N . ASN A 1 95 ? 1.180 1.645 27.448 1.00 43.03 95 ASN A N 1
ATOM 728 C CA . ASN A 1 95 ? 1.445 2.911 26.752 1.00 43.03 95 ASN A CA 1
ATOM 729 C C . ASN A 1 95 ? 1.189 2.878 25.229 1.00 43.03 95 ASN A C 1
ATOM 731 O O . ASN A 1 95 ? 1.079 3.940 24.624 1.00 43.03 95 ASN A O 1
ATOM 735 N N . SER A 1 96 ? 1.076 1.705 24.590 1.00 47.03 96 SER A N 1
ATOM 736 C CA . SER A 1 96 ? 0.795 1.604 23.142 1.00 47.03 96 SER A CA 1
ATOM 737 C C . SER A 1 96 ? -0.698 1.654 22.806 1.00 47.03 96 SER A C 1
ATOM 739 O O . SER A 1 96 ? -1.055 1.939 21.669 1.00 47.03 96 SER A O 1
ATOM 741 N N . VAL A 1 97 ? -1.586 1.437 23.780 1.00 49.66 97 VAL A N 1
ATOM 742 C CA . VAL A 1 97 ? -3.038 1.350 23.537 1.00 49.66 97 VAL A CA 1
ATOM 743 C C . VAL A 1 97 ? -3.643 2.701 23.129 1.00 49.66 97 VAL A C 1
ATOM 745 O O . VAL A 1 97 ? -4.554 2.732 22.306 1.00 49.66 97 VAL A O 1
ATOM 748 N N . MET A 1 98 ? -3.125 3.823 23.645 1.00 47.78 98 MET A N 1
ATOM 749 C CA . MET A 1 98 ? -3.577 5.166 23.239 1.00 47.78 98 MET A CA 1
ATOM 750 C C . MET A 1 98 ? -3.092 5.564 21.840 1.00 47.78 98 MET A C 1
ATOM 752 O O . MET A 1 98 ? -3.819 6.248 21.120 1.00 47.78 98 MET A O 1
ATOM 756 N N . ASP A 1 99 ? -1.897 5.117 21.453 1.00 53.62 99 ASP A N 1
ATOM 757 C CA . ASP A 1 99 ? -1.272 5.446 20.167 1.00 53.62 99 ASP A CA 1
ATOM 758 C C . ASP A 1 99 ? -1.924 4.673 19.002 1.00 53.62 99 ASP A C 1
ATOM 760 O O . ASP A 1 99 ? -1.950 5.130 17.863 1.00 53.62 99 ASP A O 1
ATOM 764 N N . GLU A 1 100 ? -2.537 3.518 19.287 1.00 61.91 100 GLU A N 1
ATOM 765 C CA . GLU A 1 100 ? -3.194 2.666 18.283 1.00 61.91 100 GLU A CA 1
ATOM 766 C C . GLU A 1 100 ? -4.683 2.962 18.055 1.00 61.91 100 GLU A C 1
ATOM 768 O O . GLU A 1 100 ? -5.309 2.349 17.182 1.00 61.91 100 GLU A O 1
ATOM 773 N N . LEU A 1 101 ? -5.255 3.911 18.803 1.00 71.75 101 LEU A N 1
ATOM 774 C CA . LEU A 1 101 ? -6.584 4.474 18.525 1.00 71.75 101 LEU A CA 1
ATOM 775 C C . LEU A 1 101 ? -6.564 5.439 17.333 1.00 71.75 101 LEU A C 1
ATOM 777 O O . LEU A 1 101 ? -7.618 5.780 16.794 1.00 71.75 101 LEU A O 1
ATOM 781 N N . LEU A 1 102 ? -5.372 5.875 16.924 1.00 81.06 102 LEU A N 1
ATOM 782 C CA . LEU A 1 102 ? -5.154 6.758 15.793 1.00 81.06 102 LEU A CA 1
ATOM 783 C C . LEU A 1 102 ? -4.421 6.018 14.661 1.00 81.06 102 LEU A C 1
ATOM 785 O O . LEU A 1 102 ? -3.667 5.071 14.901 1.00 81.06 102 LEU A O 1
ATOM 789 N N . PRO A 1 103 ? -4.645 6.423 13.401 1.00 85.88 103 PRO A N 1
ATOM 790 C CA . PRO A 1 103 ? -3.891 5.894 12.276 1.00 85.88 103 PRO A CA 1
ATOM 791 C C . PRO A 1 103 ? -2.417 6.340 12.355 1.00 85.88 103 PRO A C 1
ATOM 793 O O . PRO A 1 103 ? -2.167 7.504 12.670 1.00 85.88 103 PRO A O 1
ATOM 796 N N . PRO A 1 104 ? -1.440 5.474 12.013 1.00 88.56 104 PRO A N 1
ATOM 797 C CA . PRO A 1 104 ? -0.026 5.847 12.057 1.00 88.56 104 PRO A CA 1
ATOM 798 C C . PRO A 1 104 ? 0.322 7.014 11.124 1.00 88.56 104 PRO A C 1
ATOM 800 O O . PRO A 1 104 ? 0.032 6.958 9.926 1.00 88.56 104 PRO A O 1
ATOM 803 N N . GLU A 1 105 ? 1.000 8.031 11.663 1.00 86.56 105 GLU A N 1
ATOM 804 C CA . GLU A 1 105 ? 1.386 9.253 10.942 1.00 86.56 105 GLU A CA 1
ATOM 805 C C . GLU A 1 105 ? 2.280 8.961 9.721 1.00 86.56 105 GLU A C 1
ATOM 807 O O . GLU A 1 105 ? 2.065 9.503 8.635 1.00 86.56 105 GLU A O 1
ATOM 812 N N . ASP A 1 106 ? 3.225 8.027 9.866 1.00 88.56 106 ASP A N 1
ATOM 813 C CA . ASP A 1 106 ? 4.180 7.636 8.821 1.00 88.56 106 ASP A CA 1
ATOM 814 C C . ASP A 1 106 ? 3.506 7.261 7.491 1.00 88.56 106 ASP A C 1
ATOM 816 O O . ASP A 1 106 ? 4.058 7.497 6.414 1.00 88.56 106 ASP A O 1
ATOM 820 N N . MET A 1 107 ? 2.291 6.700 7.542 1.00 91.44 107 MET A N 1
ATOM 821 C CA . MET A 1 107 ? 1.521 6.347 6.345 1.00 91.44 107 MET A CA 1
ATOM 822 C C . MET A 1 107 ? 1.190 7.575 5.500 1.00 91.44 107 MET A C 1
ATOM 824 O O . MET A 1 107 ? 1.256 7.514 4.272 1.00 91.44 107 MET A O 1
ATOM 828 N N . PHE A 1 108 ? 0.853 8.691 6.145 1.00 91.25 108 PHE A N 1
ATOM 829 C CA . PHE A 1 108 ? 0.537 9.936 5.462 1.00 91.25 108 PHE A CA 1
ATOM 830 C C . PHE A 1 108 ? 1.783 10.503 4.782 1.00 91.25 108 PHE A C 1
ATOM 832 O O . PHE A 1 108 ? 1.735 10.801 3.590 1.00 91.25 108 PHE A O 1
ATOM 839 N N . TYR A 1 109 ? 2.920 10.565 5.482 1.00 90.00 109 TYR A N 1
ATOM 840 C CA . TYR A 1 109 ? 4.179 11.016 4.879 1.00 90.00 109 TYR A CA 1
ATOM 841 C C . TYR A 1 109 ? 4.636 10.120 3.732 1.00 90.00 109 TYR A C 1
ATOM 843 O O . TYR A 1 109 ? 5.134 10.622 2.727 1.00 90.00 109 TYR A O 1
ATOM 851 N N . HIS A 1 110 ? 4.423 8.807 3.832 1.00 92.31 110 HIS A N 1
ATOM 852 C CA . HIS A 1 110 ? 4.737 7.903 2.733 1.00 92.31 110 HIS A CA 1
ATOM 853 C C . HIS A 1 110 ? 3.891 8.191 1.488 1.00 92.31 110 HIS A C 1
ATOM 855 O O . HIS A 1 110 ? 4.430 8.302 0.388 1.00 92.31 110 HIS A O 1
ATOM 861 N N . LEU A 1 111 ? 2.574 8.351 1.652 1.00 93.25 111 LEU A N 1
ATOM 862 C CA . LEU A 1 111 ? 1.675 8.689 0.546 1.00 93.25 111 LEU A CA 1
ATOM 863 C C . LEU A 1 111 ? 1.995 10.068 -0.046 1.00 93.25 111 LEU A C 1
ATOM 865 O O . LEU A 1 111 ? 1.948 10.228 -1.265 1.00 93.25 111 LEU A O 1
ATOM 869 N N . LEU A 1 112 ? 2.364 11.041 0.791 1.00 90.94 112 LEU A N 1
ATOM 870 C CA . LEU A 1 112 ? 2.808 12.356 0.336 1.00 90.94 112 LEU A CA 1
ATOM 871 C C . LEU A 1 112 ? 4.113 12.268 -0.464 1.00 90.94 112 LEU A C 1
ATOM 873 O O . LEU A 1 112 ? 4.203 12.853 -1.536 1.00 90.94 112 LEU A O 1
ATOM 877 N N . SER A 1 113 ? 5.090 11.491 0.004 1.00 90.69 113 SER A N 1
ATOM 878 C CA . SER A 1 113 ? 6.354 11.273 -0.706 1.00 90.69 113 SER A CA 1
ATOM 879 C C . SER A 1 113 ? 6.126 10.664 -2.092 1.00 90.69 113 SER A C 1
ATOM 881 O O . SER A 1 113 ? 6.708 11.141 -3.061 1.00 90.69 113 SER A O 1
ATOM 883 N N . ILE A 1 114 ? 5.229 9.677 -2.219 1.00 92.38 114 ILE A N 1
ATOM 884 C CA . ILE A 1 114 ? 4.847 9.112 -3.527 1.00 92.38 114 ILE A CA 1
ATOM 885 C C . ILE A 1 114 ? 4.245 10.190 -4.432 1.00 92.38 114 ILE A C 1
ATOM 887 O O . ILE A 1 114 ? 4.562 10.275 -5.618 1.00 92.38 114 ILE A O 1
ATOM 891 N N . TYR A 1 115 ? 3.359 11.011 -3.874 1.00 91.31 115 TYR A N 1
ATOM 892 C CA . TYR A 1 115 ? 2.709 12.083 -4.610 1.00 91.31 115 TYR A CA 1
ATOM 893 C C . TYR A 1 115 ? 3.715 13.129 -5.114 1.00 91.31 115 TYR A C 1
ATOM 895 O O . TYR A 1 115 ? 3.642 13.545 -6.269 1.00 91.31 115 TYR A O 1
ATOM 903 N N . GLU A 1 116 ? 4.686 13.519 -4.287 1.00 88.69 116 GLU A N 1
ATOM 904 C CA . GLU A 1 116 ? 5.749 14.456 -4.659 1.00 88.69 116 GLU A CA 1
ATOM 905 C C . GLU A 1 116 ? 6.714 13.865 -5.701 1.00 88.69 116 GLU A C 1
ATOM 907 O O . GLU A 1 116 ? 7.107 14.560 -6.642 1.00 88.69 116 GLU A O 1
ATOM 912 N N . GLU A 1 117 ? 7.068 12.582 -5.595 1.00 89.19 117 GLU A N 1
ATOM 913 C CA . GLU A 1 117 ? 7.878 11.880 -6.603 1.00 89.19 117 GLU A CA 1
ATOM 914 C C . GLU A 1 117 ? 7.182 11.834 -7.974 1.00 89.19 117 GLU A C 1
ATOM 916 O O . GLU A 1 117 ? 7.817 12.084 -9.010 1.00 89.19 117 GLU A O 1
ATOM 921 N N . ALA A 1 118 ? 5.870 11.584 -7.983 1.00 89.56 118 ALA A N 1
ATOM 922 C CA . ALA A 1 118 ? 5.051 11.606 -9.190 1.00 89.56 118 ALA A CA 1
ATOM 923 C C . ALA A 1 118 ? 4.892 13.032 -9.748 1.00 89.56 118 ALA A C 1
ATOM 925 O O . ALA A 1 118 ? 5.038 13.248 -10.953 1.00 89.56 118 ALA A O 1
ATOM 926 N N . MET A 1 119 ? 4.674 14.029 -8.881 1.00 86.44 119 MET A N 1
ATOM 927 C CA . MET A 1 119 ? 4.551 15.443 -9.261 1.00 86.44 119 MET A CA 1
ATOM 928 C C . MET A 1 119 ? 5.819 15.965 -9.938 1.00 86.44 119 MET A C 1
ATOM 930 O O . MET A 1 119 ? 5.750 16.622 -10.978 1.00 86.44 119 MET A O 1
ATOM 934 N N . ASN A 1 120 ? 6.985 15.611 -9.399 1.00 85.12 120 ASN A N 1
ATOM 935 C CA . ASN A 1 120 ? 8.271 15.966 -9.988 1.00 85.12 120 ASN A CA 1
ATOM 936 C C . ASN A 1 120 ? 8.592 15.143 -11.254 1.00 85.12 120 ASN A C 1
ATOM 938 O O . ASN A 1 120 ? 9.695 15.257 -11.784 1.00 85.12 120 ASN A O 1
ATOM 942 N N . LYS A 1 121 ? 7.662 14.303 -11.740 1.00 74.31 121 LYS A N 1
ATOM 943 C CA . LYS A 1 121 ? 7.814 13.388 -12.886 1.00 74.31 121 LYS A CA 1
ATOM 944 C C . LYS A 1 121 ? 9.022 12.453 -12.771 1.00 74.31 121 LYS A C 1
ATOM 946 O O . LYS A 1 121 ? 9.565 12.022 -13.785 1.00 74.31 121 LYS A O 1
ATOM 951 N N . HIS A 1 122 ? 9.456 12.150 -11.549 1.00 74.00 122 HIS A N 1
ATOM 952 C CA . HIS A 1 122 ? 10.607 11.277 -11.324 1.00 74.00 122 HIS A CA 1
ATOM 953 C C . HIS A 1 122 ? 10.205 9.810 -11.441 1.00 74.00 122 HIS A C 1
ATOM 955 O O . HIS A 1 122 ? 10.913 9.016 -12.061 1.00 74.00 122 HIS A O 1
ATOM 961 N N . HIS A 1 123 ? 9.070 9.447 -10.844 1.00 84.94 123 HIS A N 1
ATOM 962 C CA . HIS A 1 123 ? 8.639 8.063 -10.780 1.00 84.94 123 HIS A CA 1
ATOM 963 C C . HIS A 1 123 ? 7.125 7.960 -10.592 1.00 84.94 123 HIS A C 1
ATOM 965 O O . HIS A 1 123 ? 6.558 8.623 -9.731 1.00 84.94 123 HIS A O 1
ATOM 971 N N . VAL A 1 124 ? 6.483 7.103 -11.388 1.00 90.62 124 VAL A N 1
ATOM 972 C CA . VAL A 1 124 ? 5.093 6.681 -11.182 1.00 90.62 124 VAL A CA 1
ATOM 973 C C . VAL A 1 124 ? 5.074 5.191 -10.873 1.00 90.62 124 VAL A C 1
ATOM 975 O O . VAL A 1 124 ? 5.776 4.395 -11.503 1.00 90.62 124 VAL A O 1
ATOM 978 N N . ILE A 1 125 ? 4.269 4.809 -9.891 1.00 93.38 125 ILE A N 1
ATOM 979 C CA . ILE A 1 125 ? 4.133 3.426 -9.456 1.00 93.38 125 ILE A CA 1
ATOM 980 C C . ILE A 1 125 ? 3.116 2.738 -10.358 1.00 93.38 125 ILE A C 1
ATOM 982 O O . ILE A 1 125 ? 1.968 3.166 -10.471 1.00 93.38 125 ILE A O 1
ATOM 986 N N . ILE A 1 126 ? 3.539 1.631 -10.958 1.00 92.88 126 ILE A N 1
ATOM 987 C CA . ILE A 1 126 ? 2.710 0.767 -11.799 1.00 92.88 126 ILE A CA 1
ATOM 988 C C . ILE A 1 126 ? 2.397 -0.557 -11.089 1.00 92.88 126 ILE A C 1
ATOM 990 O O . ILE A 1 126 ? 2.892 -0.834 -9.996 1.00 92.88 126 ILE A O 1
ATOM 994 N N . ASN A 1 127 ? 1.587 -1.410 -11.720 1.00 93.75 127 ASN A N 1
ATOM 995 C CA . ASN A 1 127 ? 1.324 -2.759 -11.218 1.00 93.75 127 ASN A CA 1
ATOM 996 C C . ASN A 1 127 ? 2.632 -3.556 -11.041 1.00 93.75 127 ASN A C 1
ATOM 998 O O . ASN A 1 127 ? 3.442 -3.618 -11.963 1.00 93.75 127 ASN A O 1
ATOM 1002 N N . LEU A 1 128 ? 2.795 -4.196 -9.879 1.00 93.25 128 LEU A N 1
ATOM 1003 C CA . LEU A 1 128 ? 4.019 -4.859 -9.408 1.00 93.25 128 LEU A CA 1
ATOM 1004 C C . LEU A 1 128 ? 5.216 -3.912 -9.189 1.00 93.25 128 LEU A C 1
ATOM 1006 O O . LEU A 1 128 ? 6.349 -4.374 -9.051 1.00 93.25 128 LEU A O 1
ATOM 1010 N N . GLY A 1 129 ? 4.968 -2.601 -9.129 1.00 93.12 129 GLY A N 1
ATOM 1011 C CA . GLY A 1 129 ? 5.930 -1.592 -8.697 1.00 93.12 129 GLY A CA 1
ATOM 1012 C C . GLY A 1 129 ? 6.143 -1.619 -7.185 1.00 93.12 129 GLY A C 1
ATOM 1013 O O . GLY A 1 129 ? 5.353 -2.197 -6.440 1.00 93.12 129 GLY A O 1
ATOM 1014 N N . HIS A 1 130 ? 7.219 -0.995 -6.717 1.00 93.81 130 HIS A N 1
ATOM 1015 C CA . HIS A 1 130 ? 7.547 -0.945 -5.296 1.00 93.81 130 HIS A CA 1
ATOM 1016 C C . HIS A 1 130 ? 8.057 0.435 -4.901 1.00 93.81 130 HIS A C 1
ATOM 1018 O O . HIS A 1 130 ? 8.640 1.142 -5.718 1.00 93.81 130 HIS A O 1
ATOM 1024 N N . THR A 1 131 ? 7.887 0.772 -3.631 1.00 93.50 131 THR A N 1
ATOM 1025 C CA . THR A 1 131 ? 8.521 1.927 -2.994 1.00 93.50 131 THR A CA 1
ATOM 1026 C C . THR A 1 131 ? 9.472 1.441 -1.914 1.00 93.50 131 THR A C 1
ATOM 1028 O O . THR A 1 131 ? 9.341 0.324 -1.406 1.00 93.50 131 THR A O 1
ATOM 1031 N N . VAL A 1 132 ? 10.450 2.273 -1.568 1.00 91.25 132 VAL A N 1
ATOM 1032 C CA . VAL A 1 132 ? 11.394 2.000 -0.484 1.00 91.25 132 VAL A CA 1
ATOM 1033 C C . VAL A 1 132 ? 11.263 3.111 0.540 1.00 91.25 132 VAL A C 1
ATOM 1035 O O . VAL A 1 132 ? 11.351 4.283 0.190 1.00 91.25 132 VAL A O 1
ATOM 1038 N N . THR A 1 133 ? 11.056 2.749 1.800 1.00 86.19 133 THR A N 1
ATOM 1039 C CA . THR A 1 133 ? 10.978 3.716 2.898 1.00 86.19 133 THR A CA 1
ATOM 1040 C C . THR A 1 133 ? 12.371 3.929 3.495 1.00 86.19 133 THR A C 1
ATOM 1042 O O . THR A 1 133 ? 13.019 2.948 3.878 1.00 86.19 133 THR A O 1
ATOM 1045 N N . PRO A 1 134 ? 12.877 5.173 3.572 1.00 78.69 134 PRO A N 1
ATOM 1046 C CA . PRO A 1 134 ? 14.159 5.452 4.206 1.00 78.69 134 PRO A CA 1
ATOM 1047 C C . PRO A 1 134 ? 14.038 5.408 5.738 1.00 78.69 134 PRO A C 1
ATOM 1049 O O . PRO A 1 134 ? 13.064 5.885 6.308 1.00 78.69 134 PRO A O 1
ATOM 1052 N N . GLY A 1 135 ? 15.061 4.878 6.415 1.00 83.19 135 GLY A N 1
ATOM 1053 C CA . GLY A 1 135 ? 15.170 4.943 7.877 1.00 83.19 135 GLY A CA 1
ATOM 1054 C C . GLY A 1 135 ? 14.202 4.028 8.637 1.00 83.19 135 GLY A C 1
ATOM 1055 O O . GLY A 1 135 ? 14.059 2.850 8.311 1.00 83.19 135 GLY A O 1
ATOM 1056 N N . THR A 1 136 ? 13.619 4.561 9.711 1.00 83.81 136 THR A N 1
ATOM 1057 C CA . THR A 1 136 ? 12.604 3.908 10.548 1.00 83.81 136 THR A CA 1
ATOM 1058 C C . THR A 1 136 ? 11.213 4.222 10.017 1.00 83.81 136 THR A C 1
ATOM 1060 O O . THR A 1 136 ? 10.871 5.390 9.874 1.00 83.81 136 THR A O 1
ATOM 1063 N N . PHE A 1 137 ? 10.400 3.196 9.781 1.00 86.69 137 PHE A N 1
ATOM 1064 C CA . PHE A 1 137 ? 9.023 3.341 9.312 1.00 86.69 137 PHE A CA 1
ATOM 1065 C C . PHE A 1 137 ? 8.090 2.509 10.193 1.00 86.69 137 PHE A C 1
ATOM 1067 O O . PHE A 1 137 ? 8.414 1.364 10.513 1.00 86.69 137 PHE A O 1
ATOM 1074 N N . LEU A 1 138 ? 6.945 3.050 10.615 1.00 83.44 138 LEU A N 1
ATOM 1075 C CA . LEU A 1 138 ? 5.986 2.402 11.523 1.00 83.44 138 LEU A CA 1
ATOM 1076 C C . LEU A 1 138 ? 6.655 1.843 12.793 1.00 83.44 138 LEU A C 1
ATOM 1078 O O . LEU A 1 138 ? 6.376 0.714 13.211 1.00 83.44 138 LEU A O 1
ATOM 1082 N N . GLY A 1 139 ? 7.596 2.604 13.360 1.00 80.31 139 GLY A N 1
ATOM 1083 C CA . GLY A 1 139 ? 8.323 2.247 14.583 1.00 80.31 139 GLY A CA 1
ATOM 1084 C C . GLY A 1 139 ? 9.338 1.101 14.453 1.00 80.31 139 GLY A C 1
ATOM 1085 O O . GLY A 1 139 ? 9.791 0.585 15.471 1.00 80.31 139 GLY A O 1
ATOM 1086 N N . SER A 1 140 ? 9.707 0.673 13.237 1.00 83.81 140 SER A N 1
ATOM 1087 C CA . SER A 1 140 ? 10.735 -0.360 13.020 1.00 83.81 140 SER A CA 1
ATOM 1088 C C . SER A 1 140 ? 11.672 -0.025 11.855 1.00 83.81 140 SER A C 1
ATOM 1090 O O . SER A 1 140 ? 11.276 0.587 10.866 1.00 83.81 140 SER A O 1
ATOM 1092 N N . THR A 1 141 ? 12.931 -0.457 11.958 1.00 85.31 141 THR A N 1
ATOM 1093 C CA . THR A 1 141 ? 13.942 -0.394 10.883 1.00 85.31 141 THR A CA 1
ATOM 1094 C C . THR A 1 141 ? 13.846 -1.565 9.900 1.00 85.31 141 THR A C 1
ATOM 1096 O O . THR A 1 141 ? 14.504 -1.567 8.855 1.00 85.31 141 THR A O 1
ATOM 1099 N N . GLU A 1 142 ? 13.042 -2.580 10.228 1.00 87.38 142 GLU A N 1
ATOM 1100 C CA . GLU A 1 142 ? 12.861 -3.775 9.401 1.00 87.38 142 GLU A CA 1
ATOM 1101 C C . GLU A 1 142 ? 11.840 -3.575 8.282 1.00 87.38 142 GLU A C 1
ATOM 1103 O O . GLU A 1 142 ? 11.816 -4.351 7.325 1.00 87.38 142 GLU A O 1
ATOM 1108 N N . HIS A 1 143 ? 10.993 -2.551 8.378 1.00 90.62 143 HIS A N 1
ATOM 1109 C CA . HIS A 1 143 ? 10.061 -2.205 7.315 1.00 90.62 143 HIS A CA 1
ATOM 1110 C C . HIS A 1 143 ? 10.831 -1.577 6.149 1.00 90.62 143 HIS A C 1
ATOM 1112 O O . HIS A 1 143 ? 11.547 -0.592 6.309 1.00 90.62 143 HIS A O 1
ATOM 1118 N N . GLY A 1 144 ? 10.736 -2.206 4.978 1.00 87.75 144 GLY A N 1
ATOM 1119 C CA . GLY A 1 144 ? 11.534 -1.844 3.809 1.00 87.75 144 GLY A CA 1
ATOM 1120 C C . GLY A 1 144 ? 10.812 -0.943 2.812 1.00 87.75 144 GLY A C 1
ATOM 1121 O O . GLY A 1 144 ? 11.475 -0.251 2.044 1.00 87.75 144 GLY A O 1
ATOM 1122 N N . GLY A 1 145 ? 9.479 -0.985 2.777 1.00 93.06 145 GLY A N 1
ATOM 1123 C CA . GLY A 1 145 ? 8.666 -0.230 1.825 1.00 93.06 145 GLY A CA 1
ATOM 1124 C C . GLY A 1 145 ? 7.381 -0.960 1.459 1.00 93.06 145 GLY A C 1
ATOM 1125 O O . GLY A 1 145 ? 6.880 -1.743 2.262 1.00 93.06 145 GLY A O 1
ATOM 1126 N N . PHE A 1 146 ? 6.851 -0.737 0.257 1.00 95.62 146 PHE A N 1
ATOM 1127 C CA . PHE A 1 146 ? 5.596 -1.347 -0.197 1.00 95.62 146 PHE A CA 1
ATOM 1128 C C . PHE A 1 146 ? 5.729 -1.966 -1.586 1.00 95.62 146 PHE A C 1
ATOM 1130 O O . PHE A 1 146 ? 6.491 -1.486 -2.421 1.00 95.62 146 PHE A O 1
ATOM 1137 N N . LEU A 1 147 ? 4.954 -3.022 -1.837 1.00 95.81 147 LEU A N 1
ATOM 1138 C CA . LEU A 1 147 ? 4.702 -3.578 -3.164 1.00 95.81 147 LEU A CA 1
ATOM 1139 C C . LEU A 1 147 ? 3.281 -3.225 -3.584 1.00 95.81 147 LEU A C 1
ATOM 1141 O O . LEU A 1 147 ? 2.338 -3.513 -2.848 1.00 95.81 147 LEU A O 1
ATOM 1145 N N . PHE A 1 148 ? 3.125 -2.665 -4.776 1.00 96.00 148 PHE A N 1
ATOM 1146 C CA . PHE A 1 148 ? 1.840 -2.233 -5.307 1.00 96.00 148 PHE A CA 1
ATOM 1147 C C . PHE A 1 148 ? 1.370 -3.166 -6.408 1.00 96.00 148 PHE A C 1
ATOM 1149 O O . PHE A 1 148 ? 2.133 -3.526 -7.301 1.00 96.00 148 PHE A O 1
ATOM 1156 N N . PHE A 1 149 ? 0.104 -3.560 -6.374 1.00 95.12 149 PHE A N 1
ATOM 1157 C CA . PHE A 1 149 ? -0.484 -4.426 -7.391 1.00 95.12 149 PHE A CA 1
ATOM 1158 C C . PHE A 1 149 ? -1.976 -4.152 -7.567 1.00 95.12 149 PHE A C 1
ATOM 1160 O O . PHE A 1 149 ? -2.627 -3.543 -6.721 1.00 95.12 149 PHE A O 1
ATOM 1167 N N . ARG A 1 150 ? -2.535 -4.616 -8.683 1.00 93.19 150 ARG A N 1
ATOM 1168 C CA . ARG A 1 150 ? -3.973 -4.540 -8.954 1.00 93.19 150 ARG A CA 1
ATOM 1169 C C . ARG A 1 150 ? -4.700 -5.737 -8.352 1.00 93.19 150 ARG A C 1
ATOM 1171 O O . ARG A 1 150 ? -4.240 -6.875 -8.457 1.00 93.19 150 ARG A O 1
ATOM 1178 N N . THR A 1 151 ? -5.851 -5.479 -7.738 1.00 90.31 151 THR A N 1
ATOM 1179 C CA . THR A 1 151 ? -6.726 -6.534 -7.212 1.00 90.31 151 THR A CA 1
ATOM 1180 C C . THR A 1 151 ? -7.241 -7.410 -8.350 1.00 90.31 151 THR A C 1
ATOM 1182 O O . THR A 1 151 ? -7.596 -6.898 -9.409 1.00 90.31 151 THR A O 1
ATOM 1185 N N . THR A 1 152 ? -7.300 -8.719 -8.126 1.00 86.94 152 THR A N 1
ATOM 1186 C CA . THR A 1 152 ? -7.786 -9.708 -9.100 1.00 86.94 152 THR A CA 1
ATOM 1187 C C . THR A 1 152 ? -8.910 -10.546 -8.495 1.00 86.94 152 THR A C 1
ATOM 1189 O O . THR A 1 152 ? -10.076 -10.264 -8.737 1.00 86.94 152 THR A O 1
ATOM 1192 N N . PHE A 1 153 ? -8.567 -11.538 -7.672 1.00 84.06 153 PHE A N 1
ATOM 1193 C CA . PHE A 1 153 ? -9.507 -12.500 -7.080 1.00 84.06 153 PHE A CA 1
ATOM 1194 C C . PHE A 1 153 ? -9.774 -12.260 -5.590 1.00 84.06 153 PHE A C 1
ATOM 1196 O O . PHE A 1 153 ? -10.500 -13.022 -4.955 1.00 84.06 153 PHE A O 1
ATOM 1203 N N . GLN A 1 154 ? -9.160 -11.229 -5.008 1.00 87.06 154 GLN A N 1
ATOM 1204 C CA . GLN A 1 154 ? -9.292 -10.942 -3.588 1.00 87.06 154 GLN A CA 1
ATOM 1205 C C . GLN A 1 154 ? -10.660 -10.350 -3.230 1.00 87.06 154 GLN A C 1
ATOM 1207 O O . GLN A 1 154 ? -11.314 -9.667 -4.014 1.00 87.06 154 GLN A O 1
ATOM 1212 N N . CYS A 1 155 ? -11.060 -10.583 -1.989 1.00 86.00 155 CYS A N 1
ATOM 1213 C CA . CYS A 1 155 ? -12.294 -10.094 -1.396 1.00 86.00 155 CYS A CA 1
ATOM 1214 C C . CYS A 1 155 ? -12.284 -8.571 -1.193 1.00 86.00 155 CYS A C 1
ATOM 1216 O O . CYS A 1 155 ? -11.428 -8.045 -0.484 1.00 86.00 155 CYS A O 1
ATOM 1218 N N . VAL A 1 156 ? -13.263 -7.875 -1.784 1.00 85.94 156 VAL A N 1
ATOM 1219 C CA . VAL A 1 156 ? -13.391 -6.401 -1.743 1.00 85.94 156 VAL A CA 1
ATOM 1220 C C . VAL A 1 156 ? -14.696 -5.889 -1.117 1.00 85.94 156 VAL A C 1
ATOM 1222 O O . VAL A 1 156 ? -14.912 -4.686 -1.038 1.00 85.94 156 VAL A O 1
ATOM 1225 N N . GLN A 1 157 ? -15.569 -6.782 -0.641 1.00 80.19 157 GLN A N 1
ATOM 1226 C CA . GLN A 1 157 ? -16.960 -6.474 -0.261 1.00 80.19 157 GLN A CA 1
ATOM 1227 C C . GLN A 1 157 ? -17.127 -5.414 0.846 1.00 80.19 157 GLN A C 1
ATOM 1229 O O . GLN A 1 157 ? -18.170 -4.773 0.909 1.00 80.19 157 GLN A O 1
ATOM 1234 N N . GLN A 1 158 ? -16.129 -5.225 1.715 1.00 80.44 158 GLN A N 1
ATOM 1235 C CA . GLN A 1 158 ? -16.176 -4.287 2.849 1.00 80.44 158 GLN A CA 1
ATOM 1236 C C . GLN A 1 158 ? -15.142 -3.152 2.736 1.00 80.44 158 GLN A C 1
ATOM 1238 O O . GLN A 1 158 ? -14.886 -2.448 3.711 1.00 80.44 158 GLN A O 1
ATOM 1243 N N . LEU A 1 159 ? -14.516 -2.977 1.566 1.00 85.31 159 LEU A N 1
ATOM 1244 C CA . LEU A 1 159 ? -13.447 -1.997 1.374 1.00 85.31 159 LEU A CA 1
ATOM 1245 C C . LEU A 1 159 ? -13.983 -0.697 0.749 1.00 85.31 159 LEU A C 1
ATOM 1247 O O . LEU A 1 159 ? -14.648 -0.755 -0.286 1.00 85.31 159 LEU A O 1
ATOM 1251 N N . PRO A 1 160 ? -13.667 0.484 1.316 1.00 86.75 160 PRO A N 1
ATOM 1252 C CA . PRO A 1 160 ? -13.996 1.773 0.720 1.00 86.75 160 PRO A CA 1
ATOM 1253 C C . PRO A 1 160 ? -13.033 2.069 -0.439 1.00 86.75 160 PRO A C 1
ATOM 1255 O O . PRO A 1 160 ? -12.067 2.810 -0.289 1.00 86.75 160 PRO A O 1
ATOM 1258 N N . LEU A 1 161 ? -13.272 1.444 -1.593 1.00 90.12 161 LEU A N 1
ATOM 1259 C CA . LEU A 1 161 ? -12.392 1.558 -2.755 1.00 90.12 161 LEU A CA 1
ATOM 1260 C C . LEU A 1 161 ? -12.639 2.852 -3.550 1.00 90.12 161 LEU A C 1
ATOM 1262 O O . LEU A 1 161 ? -13.790 3.272 -3.709 1.00 90.12 161 LEU A O 1
ATOM 1266 N N . PRO A 1 162 ? -11.578 3.475 -4.094 1.00 92.00 162 PRO A N 1
ATOM 1267 C CA . PRO A 1 162 ? -11.712 4.584 -5.025 1.00 92.00 162 PRO A CA 1
ATOM 1268 C C . PRO A 1 162 ? -12.186 4.078 -6.401 1.00 92.00 162 PRO A C 1
ATOM 1270 O O 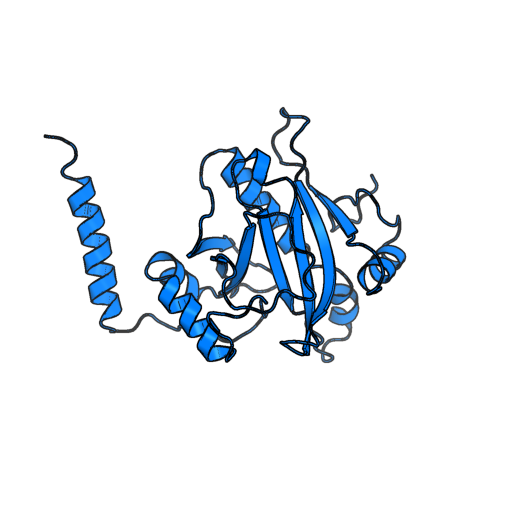. PRO A 1 162 ? -12.086 2.884 -6.703 1.00 92.00 162 PRO A O 1
ATOM 1273 N N . PRO A 1 163 ? -12.681 4.970 -7.279 1.00 89.19 163 PRO A N 1
ATOM 1274 C CA . PRO A 1 163 ? -12.997 4.589 -8.649 1.00 89.19 163 PRO A CA 1
ATOM 1275 C C . PRO A 1 163 ? -11.737 4.060 -9.362 1.00 89.19 163 PRO A C 1
ATOM 1277 O O . PRO A 1 163 ? -10.662 4.650 -9.210 1.00 89.19 163 PRO A O 1
ATOM 1280 N N . PRO A 1 164 ? -11.836 2.987 -10.169 1.00 88.00 164 PRO A N 1
ATOM 1281 C CA . PRO A 1 164 ? -10.697 2.476 -10.928 1.00 88.00 164 PRO A CA 1
ATOM 1282 C C . PRO A 1 164 ? -10.170 3.536 -11.918 1.00 88.00 164 PRO A C 1
ATOM 1284 O O . PRO A 1 164 ? -10.955 4.370 -12.389 1.00 88.00 164 PRO A O 1
ATOM 1287 N N . PRO A 1 165 ? -8.862 3.531 -12.245 1.00 91.62 165 PRO A N 1
ATOM 1288 C CA . PRO A 1 165 ? -7.823 2.588 -11.807 1.00 91.62 165 PRO A CA 1
ATOM 1289 C C . PRO A 1 165 ? -7.263 2.887 -10.401 1.00 91.62 165 PRO A C 1
ATOM 1291 O O . PRO A 1 165 ? -7.140 4.045 -10.003 1.00 91.62 165 PRO A O 1
ATOM 1294 N N . TYR A 1 166 ? -6.914 1.826 -9.664 1.00 94.19 166 TYR A N 1
ATOM 1295 C CA . TYR A 1 166 ? -6.264 1.910 -8.354 1.00 94.19 166 TYR A CA 1
ATOM 1296 C C . TYR A 1 166 ? -5.263 0.764 -8.135 1.00 94.19 166 TYR A C 1
ATOM 1298 O O . TYR A 1 166 ? -5.344 -0.293 -8.770 1.00 94.19 166 TYR A O 1
ATOM 1306 N N . LEU A 1 167 ? -4.329 0.977 -7.212 1.00 95.44 167 LEU A N 1
ATOM 1307 C CA . LEU A 1 167 ? -3.313 0.031 -6.769 1.00 95.44 167 LEU A CA 1
ATOM 1308 C C . LEU A 1 167 ? -3.478 -0.249 -5.278 1.00 95.44 167 LEU A C 1
ATOM 1310 O O . LEU A 1 167 ? -3.744 0.654 -4.490 1.00 95.44 167 LEU A O 1
ATOM 1314 N N . VAL A 1 168 ? -3.280 -1.503 -4.885 1.00 95.31 168 VAL A N 1
ATOM 1315 C CA . VAL A 1 168 ? -3.216 -1.904 -3.480 1.00 95.31 168 VAL A CA 1
ATOM 1316 C C . VAL A 1 168 ? -1.762 -2.085 -3.078 1.00 95.31 168 VAL A C 1
ATOM 1318 O O . VAL A 1 168 ? -1.022 -2.797 -3.755 1.00 95.31 168 VAL A O 1
ATOM 1321 N N . GLY A 1 169 ? -1.361 -1.433 -1.989 1.00 95.31 169 GLY A N 1
ATOM 1322 C CA . GLY A 1 169 ? -0.029 -1.544 -1.405 1.00 95.31 169 GLY A CA 1
ATOM 1323 C C . GLY A 1 169 ? 0.017 -2.563 -0.270 1.00 95.31 169 GLY A C 1
ATOM 1324 O O . GLY A 1 169 ? -0.762 -2.480 0.680 1.00 95.31 169 GLY A O 1
ATOM 1325 N N . VAL A 1 170 ? 0.971 -3.493 -0.336 1.00 94.75 170 VAL A N 1
ATOM 1326 C CA . VAL A 1 170 ? 1.315 -4.405 0.764 1.00 94.75 170 VAL A CA 1
ATOM 1327 C C . VAL A 1 170 ? 2.690 -4.048 1.308 1.00 94.75 170 VAL A C 1
ATOM 1329 O O . VAL A 1 170 ? 3.662 -3.970 0.556 1.00 94.75 170 VAL A O 1
ATOM 1332 N N . LEU A 1 171 ? 2.767 -3.838 2.623 1.00 94.62 171 LEU A N 1
ATOM 1333 C CA . LEU A 1 171 ? 4.005 -3.543 3.341 1.00 94.62 171 LEU A CA 1
ATOM 1334 C C . LEU A 1 171 ? 5.000 -4.678 3.127 1.00 94.62 171 LEU A C 1
ATOM 1336 O O . LEU A 1 171 ? 4.638 -5.837 3.313 1.00 94.62 171 LEU A O 1
ATOM 1340 N N . LEU A 1 172 ? 6.244 -4.352 2.804 1.00 93.56 172 LEU A N 1
ATOM 1341 C CA . LEU A 1 172 ? 7.377 -5.254 2.646 1.00 93.56 172 LEU A CA 1
ATOM 1342 C C . LEU A 1 172 ? 8.397 -5.057 3.760 1.00 93.56 172 LEU A C 1
ATOM 1344 O O . LEU A 1 172 ? 8.572 -3.964 4.301 1.00 93.56 172 LEU A O 1
ATOM 1348 N N . GLN A 1 173 ? 9.135 -6.120 4.049 1.00 92.06 173 GLN A N 1
ATOM 1349 C CA . GLN A 1 173 ? 10.305 -6.048 4.912 1.00 92.06 173 GLN A CA 1
ATOM 1350 C C . GLN A 1 173 ? 11.579 -5.760 4.128 1.00 92.06 173 GLN A C 1
ATOM 1352 O O . GLN A 1 173 ? 11.667 -5.992 2.923 1.00 92.06 173 GLN A O 1
ATOM 1357 N N . ARG A 1 174 ? 12.603 -5.274 4.827 1.00 89.62 174 ARG A N 1
ATOM 1358 C CA . ARG A 1 174 ? 13.886 -4.857 4.253 1.00 89.62 174 ARG A CA 1
ATOM 1359 C C . ARG A 1 174 ? 14.540 -5.954 3.408 1.00 89.62 174 ARG A C 1
ATOM 1361 O O . ARG A 1 174 ? 15.038 -5.669 2.321 1.00 89.62 174 ARG A O 1
ATOM 1368 N N . TRP A 1 175 ? 14.470 -7.206 3.860 1.00 88.50 175 TRP A N 1
ATOM 1369 C CA . TRP A 1 175 ? 14.993 -8.373 3.135 1.00 88.50 175 TRP A CA 1
ATOM 1370 C C . TRP A 1 175 ? 14.184 -8.751 1.883 1.00 88.50 175 TRP A C 1
ATOM 1372 O O . TRP A 1 175 ? 14.689 -9.440 1.000 1.00 88.50 175 TRP A O 1
ATOM 1382 N N . GLU A 1 176 ? 12.950 -8.267 1.757 1.00 90.94 176 GLU A N 1
ATOM 1383 C CA . GLU A 1 176 ? 12.062 -8.526 0.619 1.00 90.94 176 GLU A CA 1
ATOM 1384 C C . GLU A 1 176 ? 12.246 -7.488 -0.506 1.00 90.94 176 GLU A C 1
ATOM 1386 O O . GLU A 1 176 ? 11.917 -7.758 -1.661 1.00 90.94 176 GLU A O 1
ATOM 1391 N N . ILE A 1 177 ? 12.843 -6.325 -0.213 1.00 90.38 177 ILE A N 1
ATOM 1392 C CA . ILE A 1 177 ? 13.058 -5.238 -1.186 1.00 90.38 177 ILE A CA 1
ATOM 1393 C C . ILE A 1 177 ? 13.890 -5.659 -2.410 1.00 90.38 177 ILE A C 1
ATOM 1395 O O . ILE A 1 177 ? 13.499 -5.325 -3.532 1.00 90.38 177 ILE A O 1
ATOM 1399 N N . PRO A 1 178 ? 14.998 -6.417 -2.280 1.00 88.62 178 PRO A N 1
ATOM 1400 C CA . PRO A 1 178 ? 15.716 -6.921 -3.450 1.00 88.62 178 PRO A CA 1
ATOM 1401 C C . PRO A 1 178 ? 14.837 -7.803 -4.348 1.00 88.62 178 PRO A C 1
ATOM 1403 O O . PRO A 1 178 ? 14.944 -7.740 -5.571 1.00 88.62 178 PRO A O 1
ATOM 1406 N N . TRP A 1 179 ? 13.930 -8.586 -3.758 1.00 88.75 179 TRP A N 1
ATOM 1407 C CA . TRP A 1 179 ? 13.006 -9.443 -4.499 1.00 88.75 179 TRP A CA 1
ATOM 1408 C C . TRP A 1 179 ? 11.922 -8.643 -5.213 1.00 88.75 179 TRP A C 1
ATOM 1410 O O . TRP A 1 179 ? 11.593 -8.976 -6.347 1.00 88.75 179 TRP A O 1
ATOM 1420 N N . ALA A 1 180 ? 11.433 -7.558 -4.611 1.00 91.00 180 ALA A N 1
ATOM 1421 C CA . ALA A 1 180 ? 10.508 -6.633 -5.265 1.00 91.00 180 ALA A CA 1
ATOM 1422 C C . ALA A 1 180 ? 11.124 -5.981 -6.516 1.00 91.00 180 ALA A C 1
ATOM 1424 O O . ALA A 1 180 ? 10.434 -5.778 -7.511 1.00 91.00 180 ALA A O 1
ATOM 1425 N N . LYS A 1 181 ? 12.438 -5.717 -6.498 1.00 88.25 181 LYS A N 1
ATOM 1426 C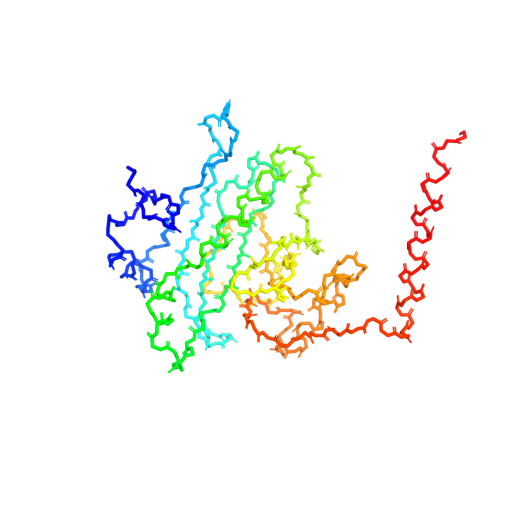 CA . LYS A 1 181 ? 13.173 -5.148 -7.639 1.00 88.25 181 LYS A CA 1
ATOM 1427 C C . LYS A 1 181 ? 13.377 -6.129 -8.789 1.00 88.25 181 LYS A C 1
ATOM 1429 O O . LYS A 1 181 ? 13.328 -5.720 -9.942 1.00 88.25 181 LYS A O 1
ATOM 1434 N N . VAL A 1 182 ? 13.671 -7.393 -8.484 1.00 86.31 182 VAL A N 1
ATOM 1435 C CA . VAL A 1 182 ? 14.076 -8.372 -9.508 1.00 86.31 182 VAL A CA 1
ATOM 1436 C C . VAL A 1 182 ? 12.916 -9.276 -9.938 1.00 86.31 182 VAL A C 1
ATOM 1438 O O . VAL A 1 182 ? 12.742 -9.526 -11.125 1.00 86.31 182 VAL A O 1
ATOM 1441 N N . PHE A 1 183 ? 12.112 -9.770 -8.993 1.00 89.19 183 PHE A N 1
ATOM 1442 C CA . PHE A 1 183 ? 11.018 -10.713 -9.247 1.00 89.19 183 PHE A CA 1
ATOM 1443 C C . PHE A 1 183 ? 9.794 -10.416 -8.355 1.00 89.19 183 PHE A C 1
ATOM 1445 O O . PHE A 1 183 ? 9.458 -11.224 -7.478 1.00 89.19 183 PHE A O 1
ATOM 1452 N N . PRO A 1 184 ? 9.079 -9.296 -8.581 1.00 91.62 184 PRO A N 1
ATOM 1453 C CA . PRO A 1 184 ? 7.966 -8.876 -7.725 1.00 91.62 184 PRO A CA 1
ATOM 1454 C C . PRO A 1 184 ? 6.814 -9.887 -7.699 1.00 91.62 184 PRO A C 1
ATOM 1456 O O . PRO A 1 184 ? 6.223 -10.118 -6.648 1.00 91.62 184 PRO A O 1
ATOM 1459 N N . LEU A 1 185 ? 6.539 -10.570 -8.817 1.00 91.88 185 LEU A N 1
ATOM 1460 C CA . LEU A 1 185 ? 5.499 -11.604 -8.875 1.00 91.88 185 LEU A CA 1
ATOM 1461 C C . LEU A 1 185 ? 5.815 -12.803 -7.966 1.00 91.88 185 LEU A C 1
ATOM 1463 O O . LEU A 1 185 ? 4.922 -13.347 -7.322 1.00 91.88 185 LEU A O 1
ATOM 1467 N N . ARG A 1 186 ? 7.091 -13.203 -7.871 1.00 91.00 186 ARG A N 1
ATOM 1468 C CA . ARG A 1 186 ? 7.509 -14.290 -6.975 1.00 91.00 186 ARG A CA 1
ATOM 1469 C C . ARG A 1 186 ? 7.271 -13.905 -5.520 1.00 91.00 186 ARG A C 1
ATOM 1471 O O . ARG A 1 186 ? 6.785 -14.728 -4.747 1.00 91.00 186 ARG A O 1
ATOM 1478 N N . LEU A 1 187 ? 7.619 -12.670 -5.163 1.00 92.00 187 LEU A N 1
ATOM 1479 C CA . LEU A 1 187 ? 7.394 -12.138 -3.824 1.00 92.00 187 LEU A CA 1
ATOM 1480 C C . LEU A 1 187 ? 5.900 -12.089 -3.492 1.00 92.00 187 LEU A C 1
ATOM 1482 O O . LEU A 1 187 ? 5.495 -12.600 -2.452 1.00 92.00 187 LEU A O 1
ATOM 1486 N N . LEU A 1 188 ? 5.091 -11.567 -4.415 1.00 93.56 188 LEU A N 1
ATOM 1487 C CA . LEU A 1 188 ? 3.636 -11.489 -4.303 1.00 93.56 188 LEU A CA 1
ATOM 1488 C C . LEU A 1 188 ? 3.005 -12.864 -4.023 1.00 93.56 188 LEU A C 1
ATOM 1490 O O . LEU A 1 188 ? 2.288 -13.030 -3.040 1.00 93.56 188 LEU A O 1
ATOM 1494 N N . LEU A 1 189 ? 3.317 -13.866 -4.851 1.00 92.81 189 LEU A N 1
ATOM 1495 C CA . LEU A 1 189 ? 2.766 -15.219 -4.711 1.00 92.81 189 LEU A CA 1
ATOM 1496 C C . LEU A 1 189 ? 3.247 -15.914 -3.437 1.00 92.81 189 LEU A C 1
ATOM 1498 O O . LEU A 1 189 ? 2.507 -16.678 -2.818 1.00 92.81 189 LEU A O 1
ATOM 1502 N N . ARG A 1 190 ? 4.489 -15.653 -3.024 1.00 91.88 190 ARG A N 1
ATOM 1503 C CA . ARG A 1 190 ? 5.024 -16.221 -1.791 1.00 91.88 190 ARG A CA 1
ATOM 1504 C C . ARG A 1 190 ? 4.367 -15.595 -0.554 1.00 91.88 190 ARG A C 1
ATOM 1506 O O . ARG A 1 190 ? 4.064 -16.337 0.375 1.00 91.88 190 ARG A O 1
ATOM 1513 N N . LEU A 1 191 ? 4.079 -14.290 -0.566 1.00 91.94 191 LEU A N 1
ATOM 1514 C CA . LEU A 1 191 ? 3.245 -13.645 0.457 1.00 91.94 191 LEU A CA 1
ATOM 1515 C C . LEU A 1 191 ? 1.844 -14.268 0.486 1.00 91.94 191 LEU A C 1
ATOM 1517 O O . LEU A 1 191 ? 1.334 -14.581 1.557 1.00 91.94 191 LEU A O 1
ATOM 1521 N N . GLY A 1 192 ? 1.242 -14.529 -0.677 1.00 91.31 192 GLY A N 1
ATOM 1522 C CA . GLY A 1 192 ? -0.030 -15.250 -0.747 1.00 91.31 192 GLY A CA 1
ATOM 1523 C C . GLY A 1 192 ? 0.014 -16.638 -0.112 1.00 91.31 192 GLY A C 1
ATOM 1524 O O . GLY A 1 192 ? -0.892 -17.001 0.633 1.00 91.31 192 GLY A O 1
ATOM 1525 N N . ALA A 1 193 ? 1.090 -17.396 -0.334 1.00 90.31 193 ALA A N 1
ATOM 1526 C CA . ALA A 1 193 ? 1.277 -18.703 0.293 1.00 90.31 193 ALA A CA 1
ATOM 1527 C C . ALA A 1 193 ? 1.416 -18.612 1.825 1.00 90.31 193 ALA A C 1
ATOM 1529 O O . ALA A 1 193 ? 0.824 -19.426 2.531 1.00 90.31 193 ALA A O 1
ATOM 1530 N N . GLU A 1 194 ? 2.144 -17.612 2.332 1.00 90.06 194 GLU A N 1
ATOM 1531 C CA . GLU A 1 194 ? 2.330 -17.383 3.774 1.00 90.06 194 GLU A CA 1
ATOM 1532 C C . GLU A 1 194 ? 0.994 -17.095 4.475 1.00 90.06 194 GLU A C 1
ATOM 1534 O O . GLU A 1 194 ? 0.656 -17.717 5.481 1.00 90.06 194 GLU A O 1
ATOM 1539 N N . PHE A 1 195 ? 0.183 -16.209 3.892 1.00 87.31 195 PHE A N 1
ATOM 1540 C CA . PHE A 1 195 ? -1.125 -15.834 4.434 1.00 87.31 195 PHE A CA 1
ATOM 1541 C C . PHE A 1 195 ? -2.269 -16.756 3.986 1.00 87.31 195 PHE A C 1
ATOM 1543 O O . PHE A 1 195 ? -3.426 -16.496 4.315 1.00 87.31 195 PHE A O 1
ATOM 1550 N N . ARG A 1 196 ? -1.962 -17.832 3.243 1.00 88.06 196 ARG A N 1
ATOM 1551 C CA . ARG A 1 196 ? -2.934 -18.769 2.645 1.00 88.06 196 ARG A CA 1
ATOM 1552 C C . ARG A 1 196 ? -4.044 -18.057 1.859 1.00 88.06 196 ARG A C 1
ATOM 1554 O O . ARG A 1 196 ? -5.201 -18.468 1.890 1.00 88.06 196 ARG A O 1
ATOM 1561 N N . TYR A 1 197 ? -3.683 -16.984 1.159 1.00 86.81 197 TYR A N 1
ATOM 1562 C CA . TYR A 1 197 ? -4.601 -16.107 0.441 1.00 86.81 197 TYR A CA 1
ATOM 1563 C C . TYR A 1 197 ? -4.118 -15.889 -0.995 1.00 86.81 197 TYR A C 1
ATOM 1565 O O . TYR A 1 197 ? -3.018 -15.384 -1.214 1.00 86.81 197 TYR A O 1
ATOM 1573 N N . TYR A 1 198 ? -4.929 -16.262 -1.986 1.00 87.81 198 TYR A N 1
ATOM 1574 C CA . TYR A 1 198 ? -4.538 -16.188 -3.396 1.00 87.81 198 TYR A CA 1
ATOM 1575 C C . TYR A 1 198 ? -5.038 -14.899 -4.080 1.00 87.81 198 TYR A C 1
ATOM 1577 O O . TYR A 1 198 ? -6.188 -14.514 -3.868 1.00 87.81 198 TYR A O 1
ATOM 1585 N N . PRO A 1 199 ? -4.234 -14.257 -4.953 1.00 84.69 199 PRO A N 1
ATOM 1586 C CA . PRO A 1 199 ? -2.796 -14.474 -5.164 1.00 84.69 199 PRO A CA 1
ATOM 1587 C C . PRO A 1 199 ? -1.914 -13.873 -4.056 1.00 84.69 199 PRO A C 1
ATOM 1589 O O . PRO A 1 199 ? -0.773 -14.298 -3.900 1.00 84.69 199 PRO A O 1
ATOM 1592 N N . CYS A 1 200 ? -2.433 -12.903 -3.300 1.00 88.81 200 CYS A N 1
ATOM 1593 C CA . CYS A 1 200 ? -1.786 -12.274 -2.145 1.00 88.81 200 CYS A CA 1
ATOM 1594 C C . CYS A 1 200 ? -2.825 -11.596 -1.237 1.00 88.81 200 CYS A C 1
ATOM 1596 O O . CYS A 1 200 ? -3.903 -11.233 -1.727 1.00 88.81 200 CYS A O 1
ATOM 1598 N N . PRO A 1 201 ? -2.526 -11.399 0.061 1.00 89.75 201 PRO A N 1
ATOM 1599 C CA . PRO A 1 201 ? -3.392 -10.634 0.956 1.00 89.75 201 PRO A CA 1
ATOM 1600 C C . PRO A 1 201 ? -3.486 -9.166 0.520 1.00 89.75 201 PRO A C 1
ATOM 1602 O O . PRO A 1 201 ? -2.528 -8.606 -0.005 1.00 89.75 201 PRO A O 1
ATOM 1605 N N . LEU A 1 202 ? -4.628 -8.526 0.784 1.00 90.69 202 LEU A N 1
ATOM 1606 C CA . LEU A 1 202 ? -4.792 -7.076 0.586 1.00 90.69 202 LEU A CA 1
ATOM 1607 C C . LEU A 1 202 ? -4.353 -6.247 1.801 1.00 90.69 202 LEU A C 1
ATOM 1609 O O . LEU A 1 202 ? -4.329 -5.024 1.723 1.00 90.69 202 LEU A O 1
ATOM 1613 N N . PHE A 1 203 ? -4.038 -6.902 2.920 1.00 91.06 203 PHE A N 1
ATOM 1614 C CA . PHE A 1 203 ? -3.681 -6.269 4.185 1.00 91.06 203 PHE A CA 1
ATOM 1615 C C . PHE A 1 203 ? -2.199 -6.428 4.509 1.00 91.06 203 PHE A C 1
ATOM 1617 O O . PHE A 1 203 ? -1.546 -7.401 4.136 1.00 91.06 203 PHE A O 1
ATOM 1624 N N . SER A 1 204 ? -1.687 -5.445 5.235 1.00 91.69 204 SER A N 1
ATOM 1625 C CA . SER A 1 204 ? -0.303 -5.332 5.662 1.00 91.69 204 SER A CA 1
ATOM 1626 C C . SER A 1 204 ? -0.194 -5.609 7.151 1.00 91.69 204 SER A C 1
ATOM 1628 O O . SER A 1 204 ? -0.868 -4.969 7.953 1.00 91.69 204 SER A O 1
ATOM 1630 N N . VAL A 1 205 ? 0.691 -6.532 7.520 1.00 89.81 205 VAL A N 1
ATOM 1631 C CA . VAL A 1 205 ? 0.977 -6.881 8.918 1.00 89.81 205 VAL A CA 1
ATOM 1632 C C . VAL A 1 205 ? 2.337 -6.314 9.311 1.00 89.81 205 VAL A C 1
ATOM 1634 O O . VAL A 1 205 ? 3.331 -6.561 8.615 1.00 89.81 205 VAL A O 1
ATOM 1637 N N . ARG A 1 206 ? 2.368 -5.556 10.413 1.00 88.88 206 ARG A N 1
ATOM 1638 C CA . ARG A 1 206 ? 3.592 -5.018 11.036 1.00 88.88 206 ARG A CA 1
ATOM 1639 C C . ARG A 1 206 ? 4.329 -6.122 11.803 1.00 88.88 206 ARG A C 1
ATOM 1641 O O . ARG A 1 206 ? 3.704 -7.088 12.228 1.00 88.88 206 ARG A O 1
ATOM 1648 N N . LYS A 1 207 ? 5.651 -5.984 11.978 1.00 83.38 207 LYS A N 1
ATOM 1649 C CA . LYS A 1 207 ? 6.493 -6.893 12.798 1.00 83.38 207 LYS A CA 1
ATOM 1650 C C . LYS A 1 207 ? 6.362 -8.394 12.462 1.00 83.38 207 LYS A C 1
ATOM 1652 O O . LYS A 1 207 ? 6.528 -9.256 13.323 1.00 83.38 207 LYS A O 1
ATOM 1657 N N . ARG A 1 208 ? 6.046 -8.729 11.208 1.00 87.19 208 ARG A N 1
ATOM 1658 C CA . ARG A 1 208 ? 6.022 -10.125 10.744 1.00 87.19 208 ARG A CA 1
ATOM 1659 C C . ARG A 1 208 ? 7.442 -10.673 10.554 1.00 87.19 208 ARG A C 1
ATOM 1661 O O . ARG A 1 208 ? 8.416 -9.943 10.674 1.00 87.19 208 ARG A O 1
ATOM 1668 N N . LYS A 1 209 ? 7.574 -11.956 10.223 1.00 87.12 209 LYS A N 1
ATOM 1669 C CA . LYS A 1 209 ? 8.856 -12.526 9.778 1.00 87.12 209 LYS A CA 1
ATOM 1670 C C . LYS A 1 209 ? 9.033 -12.328 8.277 1.00 87.12 209 LYS A C 1
ATOM 1672 O O . LYS A 1 209 ? 8.042 -12.318 7.543 1.00 87.12 209 LYS A O 1
ATOM 1677 N N . SER A 1 210 ? 10.283 -12.221 7.831 1.00 87.69 210 SER A N 1
ATOM 1678 C CA . SER A 1 210 ? 10.555 -12.019 6.411 1.00 87.69 210 SER A CA 1
ATOM 1679 C C . SER A 1 210 ? 10.338 -13.310 5.659 1.00 87.69 210 SER A C 1
ATOM 1681 O O . SER A 1 210 ? 10.798 -14.381 6.054 1.00 87.69 210 SER A O 1
ATOM 1683 N N . VAL A 1 211 ? 9.617 -13.203 4.550 1.00 86.44 211 VAL A N 1
ATOM 1684 C CA . VAL A 1 211 ? 9.328 -14.343 3.685 1.00 86.44 211 VAL A CA 1
ATOM 1685 C C . VAL A 1 211 ? 10.594 -14.822 2.975 1.00 86.44 211 VAL A C 1
ATOM 1687 O O . VAL A 1 211 ? 10.753 -16.009 2.676 1.00 86.44 211 VAL A O 1
ATOM 1690 N N . PHE A 1 212 ? 11.498 -13.881 2.713 1.00 83.75 212 PHE A N 1
ATOM 1691 C CA . PHE A 1 212 ? 12.833 -14.138 2.207 1.00 83.75 212 PHE A CA 1
ATOM 1692 C C . PHE A 1 212 ? 13.864 -13.679 3.234 1.00 83.75 212 PHE A C 1
ATOM 1694 O O . PHE A 1 212 ? 13.722 -12.623 3.850 1.00 83.75 212 PHE A O 1
ATOM 1701 N N . GLY A 1 213 ? 14.893 -14.497 3.421 1.00 78.62 213 GLY A N 1
ATOM 1702 C CA . GLY A 1 213 ? 16.090 -14.139 4.170 1.00 78.62 213 GLY A CA 1
ATOM 1703 C C . GLY A 1 213 ? 17.219 -13.734 3.229 1.00 78.62 213 GLY A C 1
ATOM 1704 O O . GLY A 1 213 ? 16.992 -13.204 2.137 1.00 78.62 213 GLY A O 1
ATOM 1705 N N . GLU A 1 214 ? 18.443 -14.033 3.651 1.00 66.69 214 GLU A N 1
ATOM 1706 C CA . GLU A 1 214 ? 19.633 -13.808 2.846 1.00 66.69 214 GLU A CA 1
ATOM 1707 C C . GLU A 1 214 ? 19.515 -14.506 1.485 1.00 66.69 214 GLU A C 1
ATOM 1709 O O . GLU A 1 214 ? 19.026 -15.635 1.357 1.00 66.69 214 GLU A O 1
ATOM 1714 N N . VAL A 1 215 ? 19.929 -13.793 0.441 1.00 61.72 215 VAL A N 1
ATOM 1715 C CA . VAL A 1 215 ? 19.852 -14.244 -0.946 1.00 61.72 215 VAL A CA 1
ATOM 1716 C C . VAL A 1 215 ? 20.960 -15.285 -1.171 1.00 61.72 215 VAL A C 1
ATOM 1718 O O . VAL A 1 215 ? 21.994 -14.996 -1.766 1.00 61.72 215 VAL A O 1
ATOM 1721 N N . GLY A 1 216 ? 20.769 -16.497 -0.639 1.00 57.41 216 GLY A N 1
ATOM 1722 C CA . GLY A 1 216 ? 21.720 -17.607 -0.758 1.00 57.41 216 GLY A CA 1
ATOM 1723 C C . GLY A 1 216 ? 21.951 -18.045 -2.211 1.00 57.41 216 GLY A C 1
ATOM 1724 O O . GLY A 1 216 ? 21.370 -17.480 -3.138 1.00 57.41 216 GLY A O 1
ATOM 1725 N N . HIS A 1 217 ? 22.767 -19.083 -2.431 1.00 53.12 217 HIS A N 1
ATOM 1726 C CA . HIS A 1 217 ? 23.087 -19.641 -3.758 1.00 53.12 217 HIS A CA 1
ATOM 1727 C C . HIS A 1 217 ? 21.889 -20.334 -4.434 1.00 53.12 217 HIS A C 1
ATOM 1729 O O . HIS A 1 217 ? 21.879 -21.539 -4.661 1.00 53.12 217 HIS A O 1
ATOM 1735 N N . THR A 1 218 ? 20.851 -19.576 -4.766 1.00 62.22 218 THR A N 1
ATOM 1736 C CA . THR A 1 218 ? 19.729 -20.070 -5.560 1.00 62.22 218 THR A CA 1
ATOM 1737 C C . THR A 1 218 ? 19.963 -19.770 -7.035 1.00 62.22 218 THR A C 1
ATOM 1739 O O . THR A 1 218 ? 20.600 -18.777 -7.389 1.00 62.22 218 THR A O 1
ATOM 1742 N N . ILE A 1 219 ? 19.378 -20.594 -7.911 1.00 64.19 219 ILE A N 1
ATOM 1743 C CA . ILE A 1 219 ? 19.340 -20.384 -9.373 1.00 64.19 219 ILE A CA 1
ATOM 1744 C C . ILE A 1 219 ? 18.877 -18.960 -9.720 1.00 64.19 219 ILE A C 1
ATOM 1746 O O . ILE A 1 219 ? 19.260 -18.390 -10.737 1.00 64.19 219 ILE A O 1
ATOM 1750 N N . VAL A 1 220 ? 18.096 -18.336 -8.841 1.00 65.50 220 VAL A N 1
ATOM 1751 C CA . VAL A 1 220 ? 17.581 -16.992 -9.061 1.00 65.50 220 VAL A CA 1
ATOM 1752 C C . VAL A 1 220 ? 18.652 -15.908 -8.958 1.00 65.50 220 VAL A C 1
ATOM 1754 O O . VAL A 1 220 ? 18.504 -14.883 -9.610 1.00 65.50 220 VAL A O 1
ATOM 1757 N N . ASN A 1 221 ? 19.776 -16.147 -8.282 1.00 63.03 221 ASN A N 1
ATOM 1758 C CA . ASN A 1 221 ? 20.922 -15.233 -8.344 1.00 63.03 221 ASN A CA 1
ATOM 1759 C C . ASN A 1 221 ? 21.570 -15.260 -9.720 1.00 63.03 221 ASN A C 1
ATOM 1761 O O . ASN A 1 221 ? 21.920 -14.206 -10.244 1.00 63.03 221 ASN A O 1
ATOM 1765 N N . LEU A 1 222 ? 21.686 -16.450 -10.315 1.00 65.06 222 LEU A N 1
ATOM 1766 C CA . LEU A 1 222 ? 22.183 -16.600 -11.680 1.00 65.06 222 LEU A CA 1
ATOM 1767 C C . LEU A 1 222 ? 21.236 -15.901 -12.657 1.00 65.06 222 LEU A C 1
ATOM 1769 O O . LEU A 1 222 ? 21.685 -15.085 -13.453 1.00 65.06 222 LEU A O 1
ATOM 1773 N N . LEU A 1 223 ? 19.923 -16.119 -12.533 1.00 65.38 223 LEU A N 1
ATOM 1774 C CA . LEU A 1 223 ? 18.927 -15.465 -13.390 1.00 65.38 223 LEU A CA 1
ATOM 1775 C C . LEU A 1 223 ? 18.878 -13.943 -13.189 1.00 65.38 223 LEU A C 1
ATOM 1777 O O . LEU A 1 223 ? 18.797 -13.199 -14.162 1.00 65.38 223 LEU A O 1
ATOM 1781 N N . ALA A 1 224 ? 18.978 -13.462 -11.950 1.00 65.38 224 ALA A N 1
ATOM 1782 C CA . ALA A 1 224 ? 19.040 -12.037 -11.638 1.00 65.38 224 ALA A CA 1
ATOM 1783 C C . ALA A 1 224 ? 20.320 -11.391 -12.185 1.00 65.38 224 ALA A C 1
ATOM 1785 O O . ALA A 1 224 ? 20.277 -10.274 -12.700 1.00 65.38 224 ALA A O 1
ATOM 1786 N N . ALA A 1 225 ? 21.459 -12.084 -12.087 1.00 63.38 225 ALA A N 1
ATOM 1787 C CA . ALA A 1 225 ? 22.728 -11.639 -12.652 1.00 63.38 225 ALA A CA 1
ATOM 1788 C C . ALA A 1 225 ? 22.681 -11.616 -14.186 1.00 63.38 225 ALA A C 1
ATOM 1790 O O . ALA A 1 225 ? 23.116 -10.638 -14.788 1.00 63.38 225 ALA A O 1
ATOM 1791 N N . MET A 1 226 ? 22.088 -12.635 -14.815 1.00 59.47 226 MET A N 1
ATOM 1792 C CA . MET A 1 226 ? 21.856 -12.671 -16.261 1.00 59.47 226 MET A CA 1
ATOM 1793 C C . MET A 1 226 ? 20.931 -11.539 -16.713 1.00 59.47 226 MET A C 1
ATOM 1795 O O . MET A 1 226 ? 21.244 -10.859 -17.684 1.00 59.47 226 MET A O 1
ATOM 1799 N N . TRP A 1 227 ? 19.841 -11.274 -15.989 1.00 60.03 227 TRP A N 1
ATOM 1800 C CA . TRP A 1 227 ? 18.936 -10.163 -16.290 1.00 60.03 227 TRP A CA 1
ATOM 1801 C C . TRP A 1 227 ? 19.628 -8.801 -16.151 1.00 60.03 227 TRP A C 1
ATOM 1803 O O . TRP A 1 227 ? 19.565 -7.985 -17.069 1.00 60.03 227 TRP A O 1
ATOM 1813 N N . LYS A 1 228 ? 20.368 -8.574 -15.054 1.00 62.56 228 LYS A N 1
ATOM 1814 C CA . LYS A 1 228 ? 21.170 -7.351 -14.863 1.00 62.56 228 LYS A CA 1
ATOM 1815 C C . LYS A 1 228 ? 22.225 -7.174 -15.956 1.00 62.56 228 LYS A C 1
ATOM 1817 O O . LYS A 1 228 ? 22.483 -6.049 -16.372 1.00 62.56 228 LYS A O 1
ATOM 1822 N N . ASN A 1 229 ? 22.844 -8.261 -16.414 1.00 62.25 229 ASN A N 1
ATOM 1823 C CA . ASN A 1 229 ? 23.804 -8.211 -17.512 1.00 62.25 229 ASN A CA 1
ATOM 1824 C C . ASN A 1 229 ? 23.123 -7.922 -18.855 1.00 62.25 229 ASN A C 1
ATOM 1826 O O . ASN A 1 229 ? 23.649 -7.109 -19.605 1.00 62.25 229 ASN A O 1
ATOM 1830 N N . ASN A 1 230 ? 21.941 -8.486 -19.115 1.00 51.81 230 ASN A N 1
ATOM 1831 C CA . ASN A 1 230 ? 21.184 -8.218 -20.338 1.00 51.81 230 ASN A CA 1
ATOM 1832 C C . ASN A 1 230 ? 20.766 -6.738 -20.442 1.00 51.81 230 ASN A C 1
ATOM 1834 O O . ASN A 1 230 ? 20.946 -6.111 -21.478 1.00 51.81 230 ASN A O 1
ATOM 1838 N N . GLN A 1 231 ? 20.319 -6.123 -19.340 1.00 54.28 231 GLN A N 1
ATOM 1839 C CA . GLN A 1 231 ? 20.014 -4.684 -19.331 1.00 54.28 231 GLN A CA 1
ATOM 1840 C C . GLN A 1 231 ? 21.233 -3.804 -19.644 1.00 54.28 231 GLN A C 1
ATOM 1842 O O . GLN A 1 231 ? 21.104 -2.764 -20.289 1.00 54.28 231 GLN A O 1
ATOM 1847 N N . ARG A 1 232 ? 22.428 -4.221 -19.204 1.00 53.94 232 ARG A N 1
ATOM 1848 C CA . ARG A 1 232 ? 23.686 -3.517 -19.494 1.00 53.94 232 ARG A CA 1
ATOM 1849 C C . ARG A 1 232 ? 24.123 -3.675 -20.949 1.00 53.94 232 ARG A C 1
ATOM 1851 O O . ARG A 1 232 ? 24.733 -2.752 -21.477 1.00 53.94 232 ARG A O 1
ATOM 1858 N N . THR A 1 233 ? 23.833 -4.811 -21.585 1.00 48.16 233 THR A N 1
ATOM 1859 C CA . THR A 1 233 ? 24.135 -5.031 -23.007 1.00 48.16 233 THR A CA 1
ATOM 1860 C C . THR A 1 233 ? 23.153 -4.282 -23.904 1.00 48.16 233 THR A C 1
ATOM 1862 O O . THR A 1 233 ? 23.592 -3.540 -24.771 1.00 48.16 233 THR A O 1
ATOM 1865 N N . THR A 1 234 ? 21.848 -4.315 -23.615 1.00 47.91 234 THR A N 1
ATOM 1866 C CA . THR A 1 234 ? 20.852 -3.531 -24.375 1.00 47.91 234 THR A CA 1
ATOM 1867 C C . THR A 1 234 ? 21.001 -2.014 -24.209 1.00 47.91 234 THR A C 1
ATOM 1869 O O . THR A 1 234 ? 20.521 -1.262 -25.046 1.00 47.91 234 THR A O 1
ATOM 1872 N N . GLY A 1 235 ? 21.672 -1.542 -23.150 1.00 47.81 235 GLY A N 1
ATOM 1873 C CA . GLY A 1 235 ? 22.033 -0.129 -22.975 1.00 47.81 235 GLY A CA 1
ATOM 1874 C C . GLY A 1 235 ? 23.318 0.305 -23.696 1.00 47.81 235 GLY A C 1
ATOM 1875 O O . GLY A 1 235 ? 23.626 1.494 -23.694 1.00 47.81 235 GLY A O 1
ATOM 1876 N N . ARG A 1 236 ? 24.082 -0.627 -24.289 1.00 42.06 236 ARG A N 1
ATOM 1877 C CA . ARG A 1 236 ? 25.298 -0.333 -25.073 1.00 42.06 236 ARG A CA 1
ATOM 1878 C C . ARG A 1 236 ? 25.077 -0.324 -26.585 1.00 42.06 236 ARG A C 1
ATOM 1880 O O . ARG A 1 236 ? 25.864 0.311 -27.275 1.00 42.06 236 ARG A O 1
ATOM 1887 N N . ASP A 1 237 ? 23.992 -0.915 -27.076 1.00 39.97 237 ASP A N 1
ATOM 1888 C CA . ASP A 1 237 ? 23.715 -1.022 -28.519 1.00 39.97 237 ASP A CA 1
ATOM 1889 C C . ASP A 1 237 ? 22.835 0.129 -29.065 1.00 39.97 237 ASP A C 1
ATOM 1891 O O . ASP A 1 237 ? 22.277 0.036 -30.153 1.00 39.97 237 ASP A O 1
ATOM 1895 N N . GLY A 1 238 ? 22.700 1.229 -28.311 1.00 43.16 238 GLY A N 1
ATOM 1896 C CA . GLY A 1 238 ? 21.921 2.421 -28.686 1.00 43.16 238 GLY A CA 1
ATOM 1897 C C . GLY A 1 238 ? 22.716 3.566 -29.330 1.00 43.16 238 GLY A C 1
ATOM 1898 O O . GLY A 1 238 ? 22.162 4.646 -29.511 1.00 43.16 238 GLY A O 1
ATOM 1899 N N . TYR A 1 239 ? 23.995 3.360 -29.647 1.00 41.66 239 TYR A N 1
ATOM 1900 C CA . TYR A 1 239 ? 24.816 4.307 -30.406 1.00 41.66 239 TYR A CA 1
ATOM 1901 C C . TYR A 1 239 ? 25.726 3.543 -31.371 1.00 41.66 239 TYR A C 1
ATOM 1903 O O . TYR A 1 239 ? 26.859 3.200 -31.034 1.00 41.66 239 TYR A O 1
ATOM 1911 N N . ALA A 1 240 ? 25.211 3.284 -32.568 1.00 34.62 240 ALA A N 1
ATOM 1912 C CA . ALA A 1 240 ? 25.986 3.066 -33.783 1.00 34.62 240 ALA A CA 1
ATOM 1913 C C . ALA A 1 240 ? 25.191 3.642 -34.957 1.00 34.62 240 ALA A C 1
ATOM 1915 O O . ALA A 1 240 ? 23.969 3.372 -35.013 1.00 34.62 240 ALA A O 1
#

pLDDT: mean 79.47, std 15.88, range [34.62, 96.0]

Organism: NCBI:txid35525

Radius of gyration: 19.21 Å; chains: 1; bounding box: 47×48×62 Å

Sequence (240 aa):
IKLVPSLPPVVNGPESIEQLQCALADPVAPSVVFAMQPSQPGVDRHLLLVRVKLLQLDCCVRRKCWSFTTCGMRWVAQDEIVILLEQQSDASTENSVMDELLPPEDMFYHLLSIYEEAMNKHHVIINLGHTVTPGTFLGSTEHGGFLFFRTTFQCVQQLPLPPPPYLVGVLLQRWEIPWAKVFPLRLLLRLGAEFRYYPCPLFSVRKRKSVFGEVGHTIVNLLAAMWKNNQRTTGRDGYA